Protein AF-I6LFV8-F1 (afdb_monomer)

Nearest PDB structures (foldseek):
  6kks-assembly1_A  TM=9.637E-01  e=2.928E-11  Arabidopsis thaliana
  1h89-assembly1_C  TM=9.643E-01  e=1.371E-08  Mus musculus
  1h8a-assembly1_C  TM=9.428E-01  e=2.145E-08  Avian myeloblastosis virus
  1h88-assembly1_C  TM=9.549E-01  e=2.536E-08  Mus musculus
  3osg-assembly2_D  TM=8.974E-01  e=4.151E-07  Trichomonas vaginalis

Radius of gyration: 26.89 Å; Cα contacts (8 Å, |Δi|>4): 107; chains: 1; bounding box: 64×68×60 Å

Foldseek 3Di:
DLDQDPDDDDPVNLVLLVVQCVVPNLPDLQCSCVVSVHSHGSVVSVVCQVQPPPPFADDDDDDPVSLVLLQVVCLVPNLPLQVSVVVVGNDHSVRSVVCLVPPVCVVQVVVQAHSNNRHHPPDDPPPPPPDDDDPDDDDDDDDDDDDPPDPPDPDDDDDDDDDDDDDDDDDDDDDDPDDDDDDDDD

Sequence (186 aa):
VHTNNKGAWTKEEDERLIAHIEAHGEGSWRSLPKAAGLLRCGKSCRLRWINYLRPDLKRGSFAEEEDDLIIKLHSLLGNKWSLIAGRLPGRTDNEIKNYWNTHMKRKLLSRGLDPQSHRPLGQPCKTTLSSPHVLEHEIQAFQSPRTAEVADFFQYDRPESSAIERADSDAEERPDLNLDLCIWHM

Structure (mmCIF, N/CA/C/O backbone):
data_AF-I6LFV8-F1
#
_entry.id   AF-I6LFV8-F1
#
loop_
_atom_site.group_PDB
_atom_site.id
_atom_site.type_symbol
_atom_site.label_atom_id
_atom_site.label_alt_id
_atom_site.label_comp_id
_atom_site.label_asym_id
_atom_site.label_entity_id
_atom_site.label_seq_id
_atom_site.pdbx_PDB_ins_code
_atom_site.Cartn_x
_atom_site.Cartn_y
_atom_site.Cartn_z
_atom_site.occupancy
_atom_site.B_iso_or_equiv
_atom_site.auth_seq_id
_atom_site.auth_comp_id
_atom_site.auth_asym_id
_atom_site.auth_atom_id
_atom_site.pdbx_PDB_model_num
ATOM 1 N N . VAL A 1 1 ? 31.866 -5.406 -9.905 1.00 39.28 1 VAL A N 1
ATOM 2 C CA . VAL A 1 1 ? 31.046 -5.446 -8.670 1.00 39.28 1 VAL A CA 1
ATOM 3 C C . VAL A 1 1 ? 29.726 -4.752 -8.970 1.00 39.28 1 VAL A C 1
ATOM 5 O O . VAL A 1 1 ? 29.736 -3.553 -9.191 1.00 39.28 1 VAL A O 1
ATOM 8 N N . HIS A 1 2 ? 28.614 -5.483 -9.096 1.00 53.25 2 HIS A N 1
ATOM 9 C CA . HIS A 1 2 ? 27.304 -4.863 -9.339 1.00 53.25 2 HIS A CA 1
ATOM 10 C C . HIS A 1 2 ? 26.712 -4.448 -7.989 1.00 53.25 2 HIS A C 1
ATOM 12 O O . HIS A 1 2 ? 26.114 -5.262 -7.287 1.00 53.25 2 HIS A O 1
ATOM 18 N N . THR A 1 3 ? 26.947 -3.205 -7.579 1.00 57.09 3 THR A N 1
ATOM 19 C CA . THR A 1 3 ? 26.392 -2.659 -6.339 1.00 57.09 3 THR A CA 1
ATOM 20 C C . THR A 1 3 ? 24.901 -2.403 -6.532 1.00 57.09 3 THR A C 1
ATOM 22 O O . THR A 1 3 ? 24.501 -1.539 -7.303 1.00 57.09 3 THR A O 1
ATOM 25 N N . ASN A 1 4 ? 24.069 -3.189 -5.857 1.00 68.31 4 ASN A N 1
ATOM 26 C CA . ASN A 1 4 ? 22.622 -3.008 -5.827 1.00 68.31 4 ASN A CA 1
ATOM 27 C C . ASN A 1 4 ? 22.275 -1.635 -5.214 1.00 68.31 4 ASN A C 1
ATOM 29 O O . ASN A 1 4 ? 22.640 -1.373 -4.063 1.00 68.31 4 ASN A O 1
ATOM 33 N N . ASN A 1 5 ? 21.579 -0.775 -5.960 1.00 74.75 5 ASN A N 1
ATOM 34 C CA . ASN A 1 5 ? 21.230 0.573 -5.517 1.00 74.75 5 ASN A CA 1
ATOM 35 C C . ASN A 1 5 ? 20.263 0.513 -4.324 1.00 74.75 5 ASN A C 1
ATOM 37 O O . ASN A 1 5 ? 19.184 -0.085 -4.399 1.00 74.75 5 ASN A O 1
ATOM 41 N N . LYS A 1 6 ? 20.634 1.168 -3.217 1.00 77.69 6 LYS A N 1
ATOM 42 C CA . LYS A 1 6 ? 19.820 1.272 -1.988 1.00 77.69 6 LYS A CA 1
ATOM 43 C C . LYS A 1 6 ? 19.086 2.615 -1.844 1.00 77.69 6 LYS A C 1
ATOM 45 O O . LYS A 1 6 ? 18.342 2.785 -0.886 1.00 77.69 6 LYS A O 1
ATOM 50 N N . GLY A 1 7 ? 19.292 3.552 -2.772 1.00 87.00 7 GLY A N 1
ATOM 51 C CA . GLY A 1 7 ? 18.688 4.890 -2.740 1.00 87.00 7 GLY A CA 1
ATOM 52 C C . GLY A 1 7 ? 17.204 4.916 -3.121 1.00 87.00 7 GLY A C 1
ATOM 53 O O . GLY A 1 7 ? 16.619 3.882 -3.457 1.00 87.00 7 GLY A O 1
ATOM 54 N N . ALA A 1 8 ? 16.601 6.107 -3.100 1.00 91.94 8 ALA A N 1
ATOM 55 C CA . ALA A 1 8 ? 15.240 6.332 -3.590 1.00 91.94 8 ALA A CA 1
ATOM 56 C C . ALA A 1 8 ? 15.086 5.864 -5.048 1.00 91.94 8 ALA A C 1
ATOM 58 O O . ALA A 1 8 ? 16.058 5.862 -5.801 1.00 91.94 8 ALA A O 1
ATOM 59 N N . TRP A 1 9 ? 13.887 5.417 -5.421 1.00 95.44 9 TRP A N 1
ATOM 60 C CA . TRP A 1 9 ? 13.571 5.051 -6.804 1.00 95.44 9 TRP A CA 1
ATOM 61 C C . TRP A 1 9 ? 13.475 6.308 -7.663 1.00 95.44 9 TRP A C 1
ATOM 63 O O . TRP A 1 9 ? 12.775 7.249 -7.280 1.00 95.44 9 TRP A O 1
ATOM 73 N N . THR A 1 10 ? 14.173 6.326 -8.798 1.00 95.88 10 THR A N 1
ATOM 74 C CA . THR A 1 10 ? 14.034 7.411 -9.778 1.00 95.88 10 THR A CA 1
ATOM 75 C C . THR A 1 10 ? 12.881 7.135 -10.738 1.00 95.88 10 THR A C 1
ATOM 77 O O . THR A 1 10 ? 12.424 5.998 -10.878 1.00 95.88 10 THR A O 1
ATOM 80 N N . LYS A 1 11 ? 12.417 8.179 -11.433 1.00 96.38 11 LYS A N 1
ATOM 81 C CA . LYS A 1 11 ? 11.342 8.051 -12.424 1.00 96.38 11 LYS A CA 1
ATOM 82 C C . LYS A 1 11 ? 11.742 7.107 -13.561 1.00 96.38 11 LYS A C 1
ATOM 84 O O . LYS A 1 11 ? 10.941 6.286 -13.985 1.00 96.38 11 LYS A O 1
ATOM 89 N N . GLU A 1 12 ? 12.995 7.170 -13.999 1.00 96.50 12 GLU A N 1
ATOM 90 C CA . GLU A 1 12 ? 13.535 6.322 -15.064 1.00 96.50 12 GLU A CA 1
ATOM 91 C C . GLU A 1 12 ? 13.612 4.852 -14.631 1.00 96.50 12 GLU A C 1
ATOM 93 O O . GLU A 1 12 ? 13.441 3.951 -15.452 1.00 96.50 12 GLU A O 1
ATOM 98 N N . GLU A 1 13 ? 13.893 4.587 -13.350 1.00 96.75 13 GLU A N 1
ATOM 99 C CA . GLU A 1 13 ? 13.834 3.230 -12.800 1.00 96.75 13 GLU A CA 1
ATOM 100 C C . GLU A 1 13 ? 12.388 2.716 -12.744 1.00 96.75 13 GLU A C 1
ATOM 102 O O . GLU A 1 13 ? 12.134 1.567 -13.112 1.00 96.75 13 GLU A O 1
ATOM 107 N N . ASP A 1 14 ? 11.443 3.560 -12.318 1.00 97.69 14 ASP A N 1
ATOM 108 C CA . ASP A 1 14 ? 10.019 3.216 -12.279 1.00 97.69 14 ASP A CA 1
ATOM 109 C C . ASP A 1 14 ? 9.473 2.927 -13.687 1.00 97.69 14 ASP A C 1
ATOM 111 O O . ASP A 1 14 ? 8.813 1.909 -13.887 1.00 97.69 14 ASP A O 1
ATOM 115 N N . GLU A 1 15 ? 9.796 3.761 -14.679 1.00 97.81 15 GLU A N 1
ATOM 116 C CA . GLU A 1 15 ? 9.391 3.582 -16.082 1.00 97.81 15 GLU A CA 1
ATOM 117 C C . GLU A 1 15 ? 9.903 2.254 -16.655 1.00 97.81 15 GLU A C 1
ATOM 119 O O . GLU A 1 15 ? 9.142 1.517 -17.282 1.00 97.81 15 GLU A O 1
ATOM 124 N N . ARG A 1 16 ? 11.164 1.887 -16.386 1.00 97.25 16 ARG A N 1
ATOM 125 C CA . ARG A 1 16 ? 11.711 0.580 -16.799 1.00 97.25 16 ARG A CA 1
ATOM 126 C C . ARG A 1 16 ? 10.996 -0.585 -16.127 1.00 97.25 16 ARG A C 1
ATOM 128 O O . ARG A 1 16 ? 10.753 -1.605 -16.772 1.00 97.25 16 ARG A O 1
ATOM 135 N N . LEU A 1 17 ? 10.681 -0.454 -14.838 1.00 97.56 17 LEU A N 1
ATOM 136 C CA . LEU A 1 17 ? 9.960 -1.482 -14.092 1.00 97.56 17 LEU A CA 1
ATOM 137 C C . LEU A 1 17 ? 8.544 -1.676 -14.651 1.00 97.56 17 LEU A C 1
ATOM 139 O O . LEU A 1 17 ? 8.145 -2.815 -14.887 1.00 97.56 17 LEU A O 1
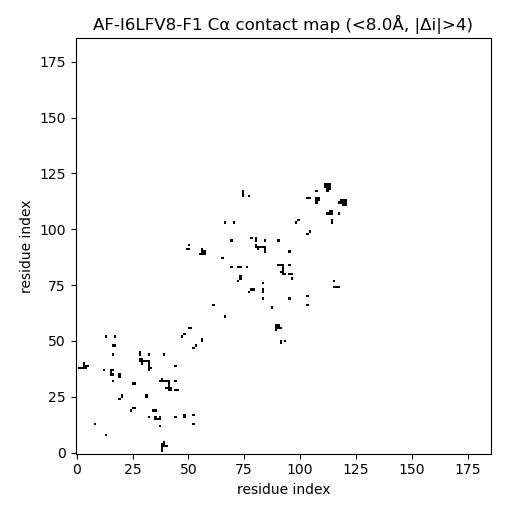ATOM 143 N N . ILE A 1 18 ? 7.824 -0.579 -14.900 1.00 97.50 18 ILE A N 1
ATOM 144 C CA . ILE A 1 18 ? 6.480 -0.587 -15.493 1.00 97.50 18 ILE A CA 1
ATOM 145 C C . ILE A 1 18 ? 6.523 -1.221 -16.882 1.00 97.50 18 ILE A C 1
ATOM 147 O O . ILE A 1 18 ? 5.853 -2.226 -17.100 1.00 97.50 18 ILE A O 1
ATOM 151 N N . ALA A 1 19 ? 7.366 -0.711 -17.783 1.00 97.25 19 ALA A N 1
ATOM 152 C CA . ALA A 1 19 ? 7.446 -1.192 -19.161 1.00 97.25 19 ALA A CA 1
ATOM 153 C C . ALA A 1 19 ? 7.775 -2.691 -19.236 1.00 97.25 19 ALA A C 1
ATOM 155 O O . ALA A 1 19 ? 7.207 -3.426 -20.043 1.00 97.25 19 ALA A O 1
ATOM 156 N N . HIS A 1 20 ? 8.672 -3.173 -18.369 1.00 97.25 20 HIS A N 1
ATOM 157 C CA . HIS A 1 20 ? 8.991 -4.595 -18.314 1.00 97.25 20 HIS A CA 1
ATOM 158 C C . HIS A 1 20 ? 7.783 -5.442 -17.890 1.00 97.25 20 HIS A C 1
ATOM 160 O O . HIS A 1 20 ? 7.524 -6.470 -18.517 1.00 97.25 20 HIS A O 1
ATOM 166 N N . ILE A 1 21 ? 7.054 -5.017 -16.851 1.00 97.00 21 ILE A N 1
ATOM 167 C CA . ILE A 1 21 ? 5.893 -5.745 -16.321 1.00 97.00 21 ILE A CA 1
ATOM 168 C C . ILE A 1 21 ? 4.705 -5.685 -17.285 1.00 97.00 21 ILE A C 1
ATOM 170 O O . ILE A 1 21 ? 4.007 -6.681 -17.438 1.00 97.00 21 ILE A O 1
ATOM 174 N N . GLU A 1 22 ? 4.483 -4.570 -17.975 1.00 96.31 22 GLU A N 1
ATOM 175 C CA . GLU A 1 22 ? 3.437 -4.470 -19.000 1.00 96.31 22 GLU A CA 1
ATOM 176 C C . GLU A 1 22 ? 3.701 -5.416 -20.177 1.00 96.31 22 GLU A C 1
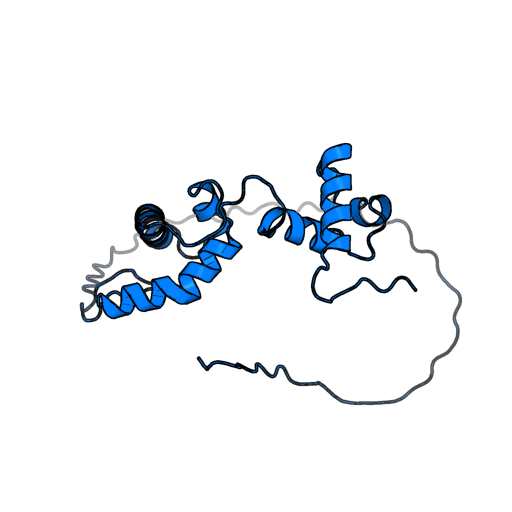ATOM 178 O O . GLU A 1 22 ? 2.774 -6.046 -20.683 1.00 96.31 22 GLU A O 1
ATOM 183 N N . ALA A 1 23 ? 4.966 -5.569 -20.581 1.00 96.38 23 ALA A N 1
ATOM 184 C CA . ALA A 1 23 ? 5.340 -6.435 -21.696 1.00 96.38 23 ALA A CA 1
ATOM 185 C C . ALA A 1 23 ? 5.391 -7.934 -21.337 1.00 96.38 23 ALA A C 1
ATOM 187 O O . ALA A 1 23 ? 5.096 -8.770 -22.190 1.00 96.38 23 ALA A O 1
ATOM 188 N N . HIS A 1 24 ? 5.774 -8.295 -20.105 1.00 95.00 24 HIS A N 1
ATOM 189 C CA . HIS A 1 24 ? 6.069 -9.692 -19.728 1.00 95.00 24 HIS A CA 1
ATOM 190 C C . HIS A 1 24 ? 5.234 -10.224 -18.550 1.00 95.00 24 HIS A C 1
ATOM 192 O O . HIS A 1 24 ? 5.343 -11.401 -18.197 1.00 95.00 24 HIS A O 1
ATOM 198 N N . GLY A 1 25 ? 4.417 -9.380 -17.919 1.00 94.06 25 GLY A N 1
ATOM 199 C CA . GLY A 1 25 ? 3.803 -9.649 -16.620 1.00 94.06 25 GLY A CA 1
ATOM 200 C C . GLY A 1 25 ? 4.797 -9.545 -15.455 1.00 94.06 25 GLY A C 1
ATOM 201 O O . GLY A 1 25 ? 5.982 -9.263 -15.627 1.00 94.06 25 GLY A O 1
ATOM 202 N N . GLU A 1 26 ? 4.322 -9.789 -14.230 1.00 92.06 26 GLU A N 1
ATOM 203 C CA . GLU A 1 26 ? 5.165 -9.709 -13.020 1.00 92.06 26 GLU A CA 1
ATOM 204 C C . GLU A 1 26 ? 6.267 -10.783 -12.986 1.00 92.06 26 GLU A C 1
ATOM 206 O O . GLU A 1 26 ? 7.357 -10.554 -12.456 1.00 92.06 26 GLU A O 1
ATOM 211 N N . GLY A 1 27 ? 5.990 -11.958 -13.563 1.00 91.12 27 GLY A N 1
ATOM 212 C CA . GLY A 1 27 ? 6.944 -13.054 -13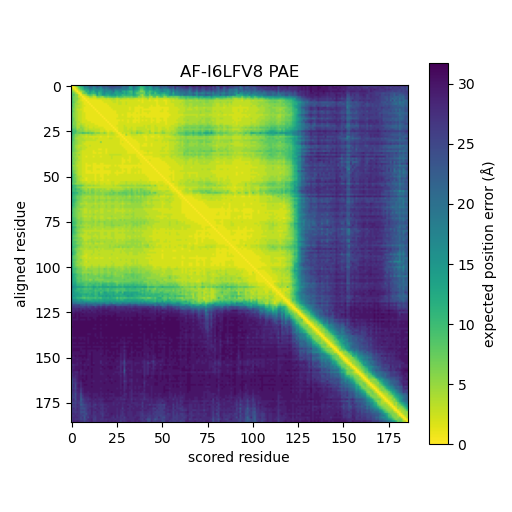.704 1.00 91.12 27 GLY A CA 1
ATOM 213 C C . GLY A 1 27 ? 7.699 -13.401 -12.413 1.00 91.12 27 GLY A C 1
ATOM 214 O O . GLY A 1 27 ? 7.160 -13.408 -11.304 1.00 91.12 27 GLY A O 1
ATOM 215 N N . SER A 1 28 ? 8.986 -13.723 -12.557 1.00 94.44 28 SER A N 1
ATOM 216 C CA . SER A 1 28 ? 9.873 -13.999 -11.426 1.00 94.44 28 SER A CA 1
ATOM 217 C C . SER A 1 28 ? 10.610 -12.739 -10.990 1.00 94.44 28 SER A C 1
ATOM 219 O O . SER A 1 28 ? 11.560 -12.293 -11.637 1.00 94.44 28 SER A O 1
ATOM 221 N N . TRP A 1 29 ? 10.268 -12.236 -9.802 1.00 95.44 29 TRP A N 1
ATOM 222 C CA . TRP A 1 29 ? 10.953 -11.098 -9.185 1.00 95.44 29 TRP A CA 1
ATOM 223 C C . TRP A 1 29 ? 12.466 -11.299 -9.034 1.00 95.44 29 TRP A C 1
ATOM 225 O O . TRP A 1 29 ? 13.196 -10.320 -8.972 1.00 95.44 29 TRP A O 1
ATOM 235 N N . ARG A 1 30 ? 12.975 -12.540 -8.977 1.00 94.06 30 ARG A N 1
ATOM 236 C CA . ARG A 1 30 ? 14.424 -12.798 -8.867 1.00 94.06 30 ARG A CA 1
ATOM 237 C C . ARG A 1 30 ? 15.185 -12.424 -10.140 1.00 94.06 30 ARG A C 1
ATOM 239 O O . ARG A 1 30 ? 16.264 -11.850 -10.038 1.00 94.06 30 ARG A O 1
ATOM 246 N N . SER A 1 31 ? 14.639 -12.747 -11.310 1.00 94.06 31 SER A N 1
ATOM 247 C CA . SER A 1 31 ? 15.274 -12.493 -12.611 1.00 94.06 31 SER A CA 1
ATOM 248 C C . SER A 1 31 ? 14.862 -11.156 -13.225 1.00 94.06 31 SER A C 1
ATOM 250 O O . SER A 1 31 ? 15.612 -10.610 -14.035 1.00 94.06 31 SER A O 1
ATOM 252 N N . LEU A 1 32 ? 13.714 -10.613 -12.808 1.00 95.38 32 LEU A N 1
ATOM 253 C CA . LEU A 1 32 ? 13.140 -9.378 -13.336 1.00 95.38 32 LEU A CA 1
ATOM 254 C C . LEU A 1 32 ? 14.126 -8.198 -13.381 1.00 95.38 32 LEU A C 1
ATOM 256 O O . LEU A 1 32 ? 14.236 -7.592 -14.441 1.00 95.38 32 LEU A O 1
ATOM 260 N N . PRO A 1 33 ? 14.889 -7.856 -12.319 1.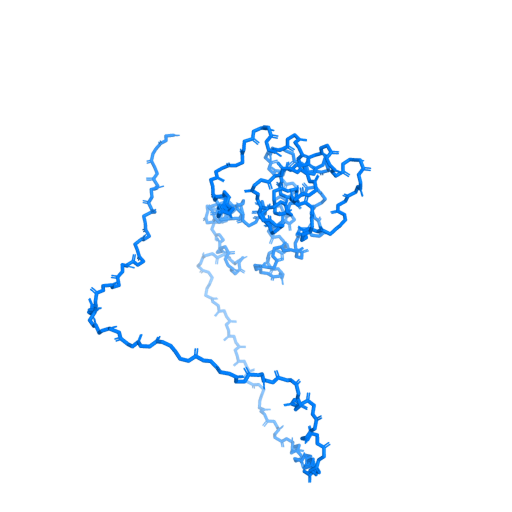00 94.94 33 PRO A N 1
ATOM 261 C CA . PRO A 1 33 ? 15.714 -6.649 -12.352 1.00 94.94 33 PRO A CA 1
ATOM 262 C C . PRO A 1 33 ? 16.780 -6.688 -13.447 1.00 94.94 33 PRO A C 1
ATOM 264 O O . PRO A 1 33 ? 16.981 -5.703 -14.148 1.00 94.94 33 PRO A O 1
ATOM 267 N N . LYS A 1 34 ? 17.417 -7.851 -13.644 1.00 93.81 34 LYS A N 1
ATOM 268 C CA . LYS A 1 34 ? 18.415 -8.038 -14.701 1.00 93.81 34 LYS A CA 1
ATOM 269 C C . LYS A 1 34 ? 17.774 -7.923 -16.086 1.00 93.81 34 LYS A C 1
ATOM 271 O O . LYS A 1 34 ? 18.350 -7.286 -16.959 1.00 93.81 34 LYS A O 1
ATOM 276 N N . ALA A 1 35 ? 16.593 -8.510 -16.271 1.00 92.94 35 ALA A N 1
ATOM 277 C CA . ALA A 1 35 ? 15.867 -8.466 -17.538 1.00 92.94 35 ALA A CA 1
ATOM 278 C C . ALA A 1 35 ? 15.336 -7.058 -17.876 1.00 92.94 35 ALA A C 1
ATOM 280 O O . ALA A 1 35 ? 15.323 -6.674 -19.039 1.00 92.94 35 ALA A O 1
ATOM 281 N N . ALA A 1 36 ? 14.958 -6.272 -16.865 1.00 94.38 36 ALA A N 1
ATOM 282 C CA . ALA A 1 36 ? 14.507 -4.886 -17.007 1.00 94.38 36 ALA A CA 1
ATOM 283 C C . ALA A 1 36 ? 15.660 -3.862 -17.107 1.00 94.38 36 ALA A C 1
ATOM 285 O O . ALA A 1 36 ? 15.412 -2.659 -17.187 1.00 94.38 36 ALA A O 1
ATOM 286 N N . GLY A 1 37 ? 16.925 -4.302 -17.047 1.00 94.38 37 GLY A N 1
ATOM 287 C CA . GLY A 1 37 ? 18.079 -3.396 -17.039 1.00 94.38 37 GLY A CA 1
ATOM 288 C C . GLY A 1 37 ? 18.125 -2.483 -15.805 1.00 94.38 37 GLY A C 1
ATOM 289 O O . GLY A 1 37 ? 18.541 -1.324 -15.896 1.00 94.38 37 GLY A O 1
ATOM 290 N N . LEU A 1 38 ? 17.659 -2.985 -14.658 1.00 94.56 38 LEU A N 1
ATOM 291 C CA . LEU A 1 38 ? 17.625 -2.282 -13.378 1.00 94.56 38 LEU A CA 1
ATOM 292 C C . LEU A 1 38 ? 18.768 -2.735 -12.471 1.00 94.56 38 LEU A C 1
ATOM 294 O O . LEU A 1 38 ? 18.982 -3.926 -12.243 1.00 94.56 38 LEU A O 1
ATOM 298 N N . L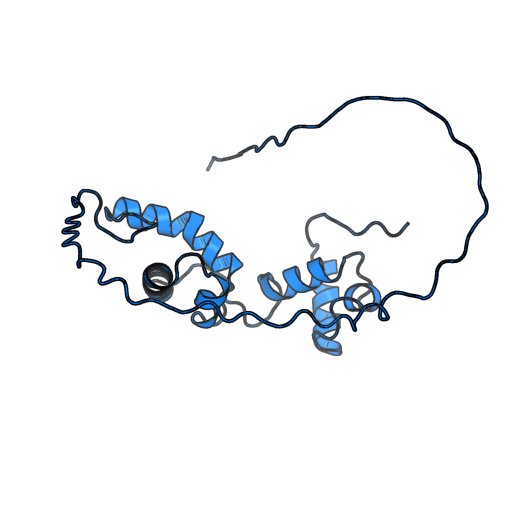EU A 1 39 ? 19.438 -1.769 -11.844 1.00 94.00 39 LEU A N 1
ATOM 299 C CA . LEU A 1 39 ? 20.451 -2.010 -10.811 1.00 94.00 39 LEU A CA 1
ATOM 300 C C . LEU A 1 39 ? 19.807 -2.149 -9.421 1.00 94.00 39 LEU A C 1
ATOM 302 O O . LEU A 1 39 ? 20.238 -1.534 -8.446 1.00 94.00 39 LEU A O 1
ATOM 306 N N . ARG A 1 40 ? 18.743 -2.956 -9.340 1.00 94.38 40 ARG A N 1
ATOM 307 C CA . ARG A 1 40 ? 17.948 -3.214 -8.130 1.00 94.38 40 ARG A CA 1
ATOM 308 C C . ARG A 1 40 ? 17.855 -4.713 -7.853 1.00 94.38 40 ARG A C 1
ATOM 310 O O . ARG A 1 40 ? 18.045 -5.534 -8.744 1.00 94.38 40 ARG A O 1
ATOM 317 N N . CYS A 1 41 ? 17.530 -5.103 -6.621 1.00 93.69 41 CYS A N 1
ATOM 318 C CA . CYS A 1 41 ? 17.192 -6.494 -6.316 1.00 93.69 41 CYS A CA 1
ATOM 319 C C . CYS A 1 41 ? 15.698 -6.763 -6.487 1.00 93.69 41 CYS A C 1
ATOM 321 O O . CYS A 1 41 ? 14.858 -5.880 -6.312 1.00 93.69 41 CYS A O 1
ATOM 323 N N . GLY A 1 42 ? 15.365 -8.033 -6.715 1.00 94.94 42 GLY A N 1
ATOM 324 C CA . GLY A 1 42 ? 13.991 -8.477 -6.926 1.00 94.94 42 GLY A CA 1
ATOM 325 C C . GLY A 1 42 ? 13.017 -8.091 -5.823 1.00 94.94 42 GLY A C 1
ATOM 326 O O . GLY A 1 42 ? 11.894 -7.676 -6.095 1.00 94.94 42 GLY A O 1
ATOM 327 N N . LYS A 1 43 ? 13.467 -8.161 -4.565 1.00 94.25 43 LYS A N 1
ATOM 328 C CA . LYS A 1 43 ? 12.666 -7.732 -3.414 1.00 94.25 43 LYS A CA 1
ATOM 329 C C . LYS A 1 43 ? 12.300 -6.248 -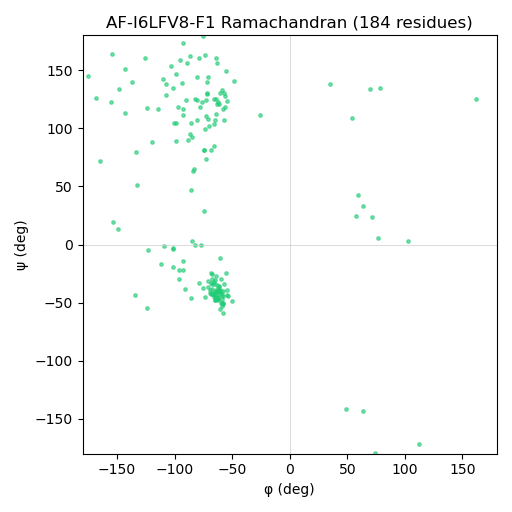3.506 1.00 94.25 43 LYS A C 1
ATOM 331 O O . LYS A 1 43 ? 11.156 -5.905 -3.230 1.00 94.25 43 LYS A O 1
ATOM 336 N N . SER A 1 44 ? 13.252 -5.398 -3.897 1.00 95.12 44 SER A N 1
ATOM 337 C CA . SER A 1 44 ? 13.019 -3.961 -4.069 1.00 95.12 44 SER A CA 1
ATOM 338 C C . SER A 1 44 ? 12.024 -3.707 -5.198 1.00 95.12 44 SER A C 1
ATOM 340 O O . SER A 1 44 ? 11.040 -3.007 -4.980 1.00 95.12 44 SER A O 1
ATOM 342 N N . CYS A 1 45 ? 12.211 -4.349 -6.358 1.00 96.75 45 CYS A N 1
ATOM 343 C CA . CYS A 1 45 ? 11.294 -4.214 -7.494 1.00 96.75 45 CYS A CA 1
ATOM 344 C C . CYS A 1 45 ? 9.869 -4.641 -7.129 1.00 96.75 45 CYS A C 1
ATOM 346 O O . CYS A 1 45 ? 8.928 -3.889 -7.362 1.00 96.75 45 CYS A O 1
ATOM 348 N N . ARG A 1 46 ? 9.711 -5.801 -6.473 1.00 96.94 46 ARG A N 1
ATOM 349 C CA . ARG A 1 46 ? 8.401 -6.272 -6.005 1.00 96.94 46 ARG A CA 1
ATOM 350 C C . ARG A 1 46 ? 7.753 -5.263 -5.072 1.00 96.94 46 ARG A C 1
ATOM 352 O O . ARG A 1 46 ? 6.593 -4.922 -5.252 1.00 96.94 46 ARG A O 1
ATOM 359 N N . LEU A 1 47 ? 8.494 -4.798 -4.066 1.00 95.50 47 LEU A N 1
ATOM 360 C CA . LEU A 1 47 ? 7.971 -3.859 -3.079 1.00 95.50 47 LEU A CA 1
ATOM 361 C C . LEU A 1 47 ? 7.570 -2.531 -3.730 1.00 95.50 47 LEU A C 1
ATOM 363 O O . LEU A 1 47 ? 6.534 -1.976 -3.370 1.00 95.50 47 LEU A O 1
ATOM 367 N N . ARG A 1 48 ? 8.364 -2.042 -4.688 1.00 97.06 48 ARG A N 1
ATOM 368 C CA . ARG A 1 48 ? 8.070 -0.818 -5.434 1.00 97.06 48 ARG A CA 1
ATOM 369 C C . ARG A 1 48 ? 6.804 -0.968 -6.268 1.00 97.06 48 ARG A C 1
ATOM 371 O O . ARG A 1 48 ? 5.925 -0.116 -6.183 1.00 97.06 48 ARG A O 1
ATOM 378 N N . TRP A 1 49 ? 6.691 -2.074 -6.998 1.00 97.12 49 TRP A N 1
ATOM 379 C CA . TRP A 1 49 ? 5.521 -2.375 -7.812 1.00 97.12 49 TRP A CA 1
ATOM 380 C C . TRP A 1 49 ? 4.242 -2.415 -6.973 1.00 97.12 49 TRP A C 1
ATOM 382 O O . TRP A 1 49 ? 3.347 -1.601 -7.184 1.00 97.12 49 TRP A O 1
ATOM 392 N N . ILE A 1 50 ? 4.190 -3.293 -5.965 1.00 95.62 50 ILE A N 1
ATOM 393 C CA . ILE A 1 50 ? 2.956 -3.552 -5.208 1.00 95.62 50 ILE A CA 1
ATOM 394 C C . ILE A 1 50 ? 2.493 -2.371 -4.347 1.00 95.62 50 ILE A C 1
ATOM 396 O O . ILE A 1 50 ? 1.312 -2.312 -4.031 1.00 95.62 50 ILE A O 1
ATOM 400 N N . ASN A 1 51 ? 3.398 -1.471 -3.938 1.00 96.19 51 ASN A N 1
ATOM 401 C CA . ASN A 1 51 ? 3.054 -0.347 -3.056 1.00 96.19 51 ASN A CA 1
ATOM 402 C C . ASN A 1 51 ? 2.893 0.993 -3.773 1.00 96.19 51 ASN A C 1
ATOM 404 O O . ASN A 1 51 ? 2.321 1.903 -3.183 1.00 96.19 51 ASN A O 1
ATOM 408 N N . TYR A 1 52 ? 3.432 1.152 -4.985 1.00 95.12 52 TYR A N 1
ATOM 409 C CA . TYR A 1 52 ? 3.476 2.466 -5.634 1.00 95.12 52 TYR A CA 1
ATOM 410 C C . TYR A 1 52 ? 3.061 2.451 -7.103 1.00 95.12 52 TYR A C 1
ATOM 412 O O . TYR A 1 52 ? 2.337 3.348 -7.528 1.00 95.12 52 TYR A O 1
ATOM 420 N N . LEU A 1 53 ? 3.522 1.473 -7.889 1.00 96.12 53 LEU A N 1
ATOM 421 C CA . LEU A 1 53 ? 3.389 1.537 -9.351 1.00 96.12 53 LEU A CA 1
ATOM 422 C C . LEU A 1 53 ? 2.169 0.793 -9.895 1.00 96.12 53 LEU A C 1
ATOM 424 O O . LEU A 1 53 ? 1.711 1.111 -10.989 1.00 96.12 53 LEU A O 1
ATOM 428 N N . ARG A 1 54 ? 1.623 -0.172 -9.145 1.00 94.81 54 ARG A N 1
ATOM 429 C CA . ARG A 1 54 ? 0.488 -0.978 -9.606 1.00 94.81 54 ARG A CA 1
ATOM 430 C C . ARG A 1 54 ? -0.720 -0.073 -9.939 1.00 94.81 54 ARG A C 1
ATOM 432 O O . ARG A 1 54 ? -1.045 0.834 -9.165 1.00 94.81 54 ARG A O 1
ATOM 439 N N . PRO A 1 55 ? -1.380 -0.257 -11.097 1.00 92.81 55 PRO A N 1
ATOM 440 C CA . PRO A 1 55 ? -2.377 0.697 -11.595 1.00 92.81 55 PRO A CA 1
ATOM 441 C C . PRO A 1 55 ? -3.649 0.774 -10.741 1.00 92.81 55 PRO A C 1
ATOM 443 O O . PRO A 1 55 ? -4.247 1.844 -10.639 1.00 92.81 55 PRO A O 1
ATOM 446 N N . ASP A 1 56 ? -4.020 -0.325 -10.090 1.00 91.69 56 ASP A N 1
ATOM 447 C CA . ASP A 1 56 ? -5.204 -0.488 -9.236 1.00 91.69 56 ASP A CA 1
ATOM 448 C C . ASP A 1 56 ? -5.071 0.147 -7.836 1.00 91.69 56 ASP A C 1
ATOM 450 O O . ASP A 1 56 ? -6.004 0.076 -7.034 1.00 91.69 56 ASP A O 1
ATOM 454 N N . LEU A 1 57 ? -3.930 0.768 -7.522 1.00 93.50 57 LEU A N 1
ATOM 455 C CA . LEU A 1 57 ? -3.728 1.474 -6.261 1.00 93.50 57 LEU A CA 1
ATOM 456 C C . LEU A 1 57 ? -4.526 2.781 -6.230 1.00 93.50 57 LEU A C 1
ATOM 458 O O . LEU A 1 57 ? -4.437 3.618 -7.135 1.00 93.50 57 LEU A O 1
ATOM 462 N N . LYS A 1 58 ? -5.278 2.995 -5.149 1.00 93.25 58 LYS A N 1
ATOM 463 C CA . LYS A 1 58 ? -5.953 4.266 -4.882 1.00 93.25 58 LYS A CA 1
ATOM 464 C C . LYS A 1 58 ? -4.940 5.286 -4.379 1.00 93.25 58 LYS A C 1
ATOM 466 O O . LYS A 1 58 ? -4.301 5.083 -3.352 1.00 93.25 58 LYS A O 1
ATOM 471 N N . ARG A 1 59 ? -4.838 6.421 -5.071 1.00 91.19 59 ARG A N 1
ATOM 472 C CA . ARG A 1 59 ? -4.012 7.555 -4.638 1.00 91.19 59 ARG A CA 1
ATOM 473 C C . ARG A 1 59 ? -4.868 8.535 -3.835 1.00 91.19 59 ARG A C 1
ATOM 475 O O . ARG A 1 59 ? -5.994 8.820 -4.230 1.00 91.19 59 ARG A O 1
ATOM 482 N N . GLY A 1 60 ? -4.322 9.070 -2.744 1.00 89.81 60 GLY A N 1
ATOM 483 C CA . GLY A 1 60 ? -4.969 10.111 -1.935 1.00 89.81 60 GLY A CA 1
ATOM 484 C C . GLY A 1 60 ? -5.392 9.661 -0.535 1.00 89.81 60 GLY A C 1
ATOM 485 O O . GLY A 1 60 ? -5.036 8.571 -0.077 1.00 89.81 60 GLY A O 1
ATOM 486 N N . SER A 1 61 ? -6.128 10.540 0.152 1.00 92.19 61 SER A N 1
ATOM 487 C CA . SER A 1 61 ? -6.585 10.357 1.535 1.00 92.19 61 SER A CA 1
ATOM 488 C C . SER A 1 61 ? -7.536 9.174 1.683 1.00 92.19 61 SER A C 1
ATOM 490 O O . SER A 1 61 ? -8.189 8.771 0.721 1.00 92.19 61 SER A O 1
ATOM 492 N N . PHE A 1 62 ? -7.612 8.623 2.892 1.00 94.62 62 PHE A N 1
ATOM 493 C CA . PHE A 1 62 ? -8.617 7.624 3.245 1.00 94.62 62 PHE A CA 1
ATOM 494 C C . PHE A 1 62 ? -9.995 8.282 3.352 1.00 94.62 62 PHE A C 1
ATOM 496 O O . PHE A 1 62 ? -10.105 9.414 3.829 1.00 94.62 62 PHE A O 1
ATOM 503 N N . ALA A 1 63 ? -11.019 7.594 2.852 1.00 94.81 63 ALA A N 1
ATOM 504 C CA . ALA A 1 63 ? -12.408 8.017 3.001 1.00 94.81 63 ALA A CA 1
ATOM 505 C C . ALA A 1 63 ? -12.944 7.662 4.399 1.00 94.81 63 ALA A C 1
ATOM 507 O O . ALA A 1 63 ? -12.399 6.784 5.069 1.00 94.81 63 ALA A O 1
ATOM 508 N N . GLU A 1 64 ? -14.029 8.302 4.836 1.00 93.56 64 GLU A N 1
ATOM 509 C CA . GLU A 1 64 ? -14.612 8.035 6.159 1.00 93.56 64 GLU A CA 1
ATOM 510 C C . GLU A 1 64 ? -15.122 6.589 6.278 1.00 93.56 64 GLU A C 1
ATOM 512 O O . GLU A 1 64 ? -14.938 5.940 7.306 1.00 93.56 64 GLU A O 1
ATOM 517 N N . GLU A 1 65 ? -15.646 6.024 5.192 1.00 95.44 65 GLU A N 1
ATOM 518 C CA . GLU A 1 65 ? -16.050 4.619 5.148 1.00 95.44 65 GLU A CA 1
ATOM 519 C C . GLU A 1 65 ? -14.840 3.677 5.273 1.00 95.44 65 GLU A C 1
ATOM 521 O O . GLU A 1 65 ? -14.933 2.603 5.874 1.00 95.44 65 GLU A O 1
ATOM 526 N N . GLU A 1 66 ? -13.686 4.076 4.718 1.00 96.50 66 GLU A N 1
ATOM 527 C CA . GLU A 1 66 ? -12.429 3.336 4.867 1.00 96.50 66 GLU A CA 1
ATOM 528 C C . GLU A 1 66 ? -11.929 3.422 6.321 1.00 96.50 66 GLU A C 1
ATOM 530 O O . GLU A 1 66 ? -11.478 2.409 6.858 1.00 96.50 66 GLU A O 1
ATOM 535 N N . ASP A 1 67 ? -12.068 4.575 6.987 1.00 94.75 67 ASP A N 1
ATOM 536 C CA . ASP A 1 67 ? -11.724 4.756 8.405 1.00 94.75 67 ASP A CA 1
ATOM 537 C C . ASP A 1 67 ? -12.505 3.800 9.307 1.00 94.75 67 ASP A C 1
ATOM 539 O O . ASP A 1 67 ? -11.912 3.064 10.102 1.00 94.75 67 ASP A O 1
ATOM 543 N N . ASP A 1 68 ? -13.832 3.794 9.178 1.00 94.75 68 ASP A N 1
ATOM 544 C CA . ASP A 1 68 ? -14.711 2.964 10.000 1.00 94.75 68 ASP A CA 1
ATOM 545 C C . ASP A 1 68 ? -14.415 1.477 9.797 1.00 94.75 68 ASP A C 1
ATOM 547 O O . ASP A 1 68 ? -14.371 0.693 10.756 1.00 94.75 68 ASP A O 1
ATOM 551 N N . LEU A 1 69 ? -14.134 1.082 8.552 1.00 96.75 69 LEU A N 1
ATOM 552 C CA . LEU A 1 69 ? -13.746 -0.282 8.236 1.00 96.75 69 LEU A CA 1
ATOM 553 C C . LEU A 1 69 ? -12.382 -0.645 8.843 1.00 96.75 69 LEU A C 1
ATOM 555 O O . LEU A 1 69 ? -12.246 -1.733 9.407 1.00 96.75 69 LEU A O 1
ATOM 559 N N . ILE A 1 70 ? -11.390 0.249 8.783 1.00 96.75 70 ILE A N 1
ATOM 560 C CA . ILE A 1 70 ? -10.067 0.040 9.391 1.00 96.75 70 ILE A CA 1
ATOM 561 C C . ILE A 1 70 ? -10.188 -0.107 10.909 1.00 96.75 70 ILE A C 1
ATOM 563 O O . ILE A 1 70 ? -9.629 -1.053 11.466 1.00 96.75 70 ILE A O 1
ATOM 567 N N . ILE A 1 71 ? -10.936 0.776 11.578 1.00 95.06 71 ILE A N 1
ATOM 568 C CA . ILE A 1 71 ? -11.157 0.725 13.031 1.00 95.06 71 ILE A CA 1
ATOM 569 C C . ILE A 1 71 ? -11.815 -0.603 13.410 1.00 95.06 71 ILE A C 1
ATOM 571 O O . ILE A 1 71 ? -11.304 -1.331 14.266 1.00 95.06 71 ILE A O 1
ATOM 575 N N . LYS A 1 72 ? -12.903 -0.969 12.721 1.00 95.25 72 LYS A N 1
ATOM 576 C CA . LYS A 1 72 ? -13.626 -2.220 12.963 1.00 95.25 72 LYS A CA 1
ATOM 577 C C . LYS A 1 72 ? -12.725 -3.436 12.772 1.00 95.25 72 LYS A C 1
ATOM 579 O O . LYS A 1 72 ? -12.657 -4.290 13.653 1.00 95.25 72 LYS A O 1
ATOM 584 N N . LEU A 1 73 ? -12.010 -3.526 11.653 1.00 96.94 73 LEU A N 1
ATOM 585 C CA . LEU A 1 73 ? -11.143 -4.669 11.367 1.00 96.94 73 LEU A CA 1
ATOM 586 C C . LEU A 1 73 ? -9.949 -4.739 12.322 1.00 96.94 73 LEU A C 1
ATOM 588 O O . LEU A 1 73 ? -9.606 -5.833 12.764 1.00 96.94 73 LEU A O 1
ATOM 592 N N . HIS A 1 74 ? -9.353 -3.606 12.696 1.00 96.69 74 HIS A N 1
ATOM 593 C CA . HIS A 1 74 ? -8.278 -3.577 13.684 1.00 96.69 74 HIS A CA 1
ATOM 594 C C . HIS A 1 74 ? -8.767 -4.025 15.066 1.00 96.69 74 HIS A C 1
ATOM 596 O O . HIS A 1 74 ? -8.062 -4.773 15.737 1.00 96.69 74 HIS A O 1
ATOM 602 N N . SER A 1 75 ? -9.973 -3.636 15.491 1.00 94.19 75 SER A N 1
ATOM 603 C CA . SER A 1 75 ? -10.537 -4.099 16.770 1.00 94.19 75 SER A CA 1
ATOM 604 C C . SER A 1 75 ? -10.692 -5.629 16.836 1.00 94.19 75 SER A C 1
ATOM 606 O O . SER A 1 75 ? -10.567 -6.222 17.904 1.00 94.19 75 SER A O 1
ATOM 608 N N . LEU A 1 76 ? -10.907 -6.278 15.683 1.00 94.50 76 LEU A N 1
ATOM 609 C CA . LEU A 1 76 ? -11.096 -7.727 15.566 1.00 94.50 76 LEU A CA 1
ATOM 610 C C . LEU A 1 76 ? -9.785 -8.492 15.328 1.00 94.50 76 LEU A C 1
ATOM 612 O O . LEU A 1 76 ? -9.615 -9.607 15.814 1.00 94.50 76 LEU A O 1
ATOM 616 N N . LEU A 1 77 ? -8.877 -7.930 14.529 1.00 95.50 77 LEU A N 1
ATOM 617 C CA . LEU A 1 77 ? -7.704 -8.632 13.995 1.00 95.50 77 LEU A CA 1
ATOM 618 C C . LEU A 1 77 ? -6.375 -8.122 14.568 1.00 95.50 77 LEU A C 1
ATOM 620 O O . LEU A 1 77 ? -5.356 -8.803 14.425 1.00 95.50 77 LEU A O 1
ATOM 624 N N . GLY A 1 78 ? -6.366 -6.941 15.187 1.00 94.88 78 GLY A N 1
ATOM 625 C CA . GLY A 1 78 ? -5.163 -6.221 15.596 1.00 94.88 78 GLY A CA 1
ATOM 626 C C . GLY A 1 78 ? -4.296 -5.806 14.403 1.00 94.88 78 GLY A C 1
ATOM 627 O O . GLY A 1 78 ? -4.791 -5.502 13.320 1.00 94.88 78 GLY A O 1
ATOM 628 N N . ASN A 1 79 ? -2.973 -5.865 14.577 1.00 96.50 79 ASN A N 1
ATOM 629 C CA . ASN A 1 79 ? -1.967 -5.416 13.601 1.00 96.50 79 ASN A CA 1
ATOM 630 C C . ASN A 1 79 ? -1.780 -6.357 12.385 1.00 96.50 79 ASN A C 1
ATOM 632 O O . ASN A 1 79 ? -0.692 -6.438 11.811 1.00 96.50 79 ASN A O 1
ATOM 636 N N . LYS A 1 80 ? -2.813 -7.102 11.978 1.00 97.25 80 LYS A N 1
ATOM 637 C CA . LYS A 1 80 ? -2.771 -8.024 10.828 1.00 97.25 80 LYS A CA 1
ATOM 638 C C . LYS A 1 80 ? -3.030 -7.277 9.514 1.00 97.25 80 LYS A C 1
ATOM 640 O O . LYS A 1 80 ? -4.007 -7.543 8.819 1.00 97.25 80 LYS A O 1
ATOM 645 N N . TRP A 1 81 ? -2.147 -6.342 9.168 1.00 97.69 81 TRP A N 1
ATOM 646 C CA . TRP A 1 81 ? -2.345 -5.381 8.072 1.00 97.69 81 TRP A CA 1
ATOM 647 C C . TRP A 1 81 ? -2.657 -6.017 6.721 1.00 97.69 81 TRP A C 1
ATOM 649 O O . TRP A 1 81 ? -3.581 -5.575 6.050 1.00 97.69 81 TRP A O 1
ATOM 659 N N . SER A 1 82 ? -1.952 -7.085 6.342 1.00 96.88 82 SER A N 1
ATOM 660 C CA . SER A 1 82 ? -2.194 -7.771 5.067 1.00 96.88 82 SER A CA 1
ATOM 661 C C . SER A 1 82 ? -3.583 -8.420 5.003 1.00 96.88 82 SER A C 1
ATOM 663 O O . SER A 1 82 ? -4.188 -8.463 3.936 1.00 96.88 82 SER A O 1
ATOM 665 N N . LEU A 1 83 ? -4.137 -8.859 6.142 1.00 97.12 83 LEU A N 1
ATOM 666 C CA . LEU A 1 83 ? -5.503 -9.388 6.214 1.00 97.12 83 LEU A CA 1
ATOM 667 C C . LEU A 1 83 ? -6.550 -8.267 6.140 1.00 97.12 83 LEU A C 1
ATOM 669 O O . LEU A 1 83 ? -7.584 -8.433 5.496 1.00 97.12 83 LEU A O 1
ATOM 673 N N . ILE A 1 84 ? -6.264 -7.122 6.765 1.00 97.81 84 ILE A N 1
ATOM 674 C CA . ILE A 1 84 ? -7.111 -5.922 6.700 1.00 97.81 84 ILE A CA 1
ATOM 675 C C . ILE A 1 84 ? -7.141 -5.369 5.266 1.00 97.81 84 ILE A C 1
ATOM 677 O O . ILE A 1 84 ? -8.218 -5.101 4.739 1.00 97.81 84 ILE A O 1
ATOM 681 N N . ALA A 1 85 ? -5.984 -5.279 4.602 1.00 96.94 85 ALA A N 1
ATOM 682 C CA . ALA A 1 85 ? -5.856 -4.828 3.214 1.00 96.94 85 ALA A CA 1
ATOM 683 C C . ALA A 1 85 ? -6.688 -5.672 2.239 1.00 96.94 85 ALA A C 1
ATOM 685 O O . ALA A 1 85 ? -7.281 -5.137 1.309 1.00 96.94 85 ALA A O 1
ATOM 686 N N . GLY A 1 86 ? -6.836 -6.975 2.502 1.00 96.25 86 GLY A N 1
ATOM 687 C CA . GLY A 1 86 ? -7.705 -7.853 1.714 1.00 96.25 86 GLY A CA 1
ATOM 688 C C . GLY A 1 86 ? -9.189 -7.457 1.707 1.00 96.25 86 GLY A C 1
ATOM 689 O O . GLY A 1 86 ? -9.954 -7.997 0.913 1.00 96.25 86 GLY A O 1
ATOM 690 N N . ARG A 1 87 ? -9.619 -6.533 2.579 1.00 96.44 87 ARG A N 1
ATOM 691 C CA . ARG A 1 87 ? -10.988 -5.991 2.633 1.00 96.44 87 ARG A CA 1
ATOM 692 C C . ARG A 1 87 ? -11.091 -4.535 2.166 1.00 96.44 87 ARG A C 1
ATOM 694 O O . ARG A 1 87 ? -12.194 -4.002 2.148 1.00 96.44 87 ARG A O 1
ATOM 701 N N . LEU A 1 88 ? -9.978 -3.904 1.793 1.00 96.00 88 LEU A N 1
ATOM 702 C CA . LEU A 1 88 ? -9.907 -2.509 1.355 1.00 96.00 88 LEU A CA 1
ATOM 703 C C . LEU A 1 88 ? -9.367 -2.461 -0.081 1.00 96.00 88 LEU A C 1
ATOM 705 O O . LEU A 1 88 ? -8.153 -2.386 -0.284 1.00 96.00 88 LEU A O 1
ATOM 709 N N . PRO A 1 89 ? -10.245 -2.545 -1.098 1.00 94.06 89 PRO A N 1
ATOM 710 C CA . PRO A 1 89 ? -9.811 -2.615 -2.487 1.00 94.06 89 PRO A CA 1
ATOM 711 C C . PRO A 1 89 ? -9.012 -1.368 -2.879 1.00 94.06 89 PRO A C 1
ATOM 713 O O . PRO A 1 89 ? -9.431 -0.233 -2.642 1.00 94.06 89 PRO A O 1
ATOM 716 N N . GLY A 1 90 ? -7.850 -1.599 -3.490 1.00 94.12 90 GLY A N 1
ATOM 717 C CA . GLY A 1 90 ? -6.929 -0.548 -3.917 1.00 94.12 90 GLY A CA 1
ATOM 718 C C . GLY A 1 90 ? -6.094 0.080 -2.796 1.00 94.12 90 GLY A C 1
ATOM 719 O O . GLY A 1 90 ? -5.365 1.026 -3.079 1.00 94.12 90 GLY A O 1
ATOM 720 N N . ARG A 1 91 ? -6.161 -0.423 -1.553 1.00 96.44 91 ARG A N 1
ATOM 721 C CA . ARG A 1 91 ? -5.266 -0.026 -0.452 1.00 96.44 91 ARG A CA 1
ATOM 722 C C . ARG A 1 91 ? -4.307 -1.150 -0.091 1.00 96.44 91 ARG A C 1
ATOM 724 O O . ARG A 1 91 ? -4.675 -2.323 -0.058 1.00 96.44 91 ARG A O 1
ATOM 731 N N . THR A 1 92 ? -3.077 -0.781 0.231 1.00 97.25 92 THR A N 1
ATOM 732 C CA . THR A 1 92 ? -2.034 -1.716 0.658 1.00 97.25 92 THR A CA 1
ATOM 733 C C . THR A 1 92 ? -1.944 -1.818 2.173 1.00 97.25 92 THR A C 1
ATOM 735 O O . THR A 1 92 ? -2.336 -0.926 2.927 1.00 97.25 92 THR A O 1
ATOM 738 N N . ASP A 1 93 ? -1.369 -2.920 2.640 1.00 97.00 93 ASP A N 1
ATOM 739 C CA . ASP A 1 93 ? -1.088 -3.135 4.055 1.00 97.00 93 ASP A CA 1
ATOM 740 C C . ASP A 1 93 ? -0.124 -2.088 4.624 1.00 97.00 93 ASP A C 1
ATOM 742 O O . ASP A 1 93 ? -0.286 -1.640 5.762 1.00 97.00 93 ASP A O 1
ATOM 746 N N . ASN A 1 94 ? 0.845 -1.644 3.820 1.00 96.75 94 ASN A N 1
ATOM 747 C CA . ASN A 1 94 ? 1.757 -0.577 4.196 1.00 96.75 94 ASN A CA 1
ATOM 748 C C . ASN A 1 94 ? 1.040 0.768 4.378 1.00 96.75 94 ASN A C 1
ATOM 750 O O . ASN A 1 94 ? 1.301 1.448 5.373 1.00 96.75 94 ASN A O 1
ATOM 754 N N . GLU A 1 95 ? 0.132 1.134 3.469 1.00 96.19 95 GLU A N 1
ATOM 755 C CA . GLU A 1 95 ? -0.672 2.356 3.594 1.00 96.19 95 GLU A CA 1
ATOM 756 C C . GLU A 1 95 ? -1.560 2.322 4.834 1.00 96.19 95 GLU A C 1
ATOM 758 O O . GLU A 1 95 ? -1.548 3.273 5.609 1.00 96.19 95 GLU A O 1
ATOM 763 N N . ILE A 1 96 ? -2.273 1.218 5.069 1.00 97.50 96 ILE A N 1
ATOM 764 C CA . ILE A 1 96 ? -3.173 1.079 6.223 1.00 97.50 96 ILE A CA 1
ATOM 765 C C . ILE A 1 96 ? -2.386 1.177 7.532 1.00 97.50 96 ILE A C 1
ATOM 767 O O . ILE A 1 96 ? -2.761 1.931 8.427 1.00 97.50 96 ILE A O 1
ATOM 771 N N . LYS A 1 97 ? -1.254 0.472 7.636 1.00 96.75 97 LYS A N 1
ATOM 772 C CA . LYS A 1 97 ? -0.346 0.572 8.788 1.00 96.75 97 LYS A CA 1
ATOM 773 C C . LYS A 1 97 ? 0.140 2.009 8.995 1.00 96.75 97 LYS A C 1
ATOM 775 O O . LYS A 1 97 ? 0.206 2.479 10.132 1.00 96.75 97 LYS A O 1
ATOM 780 N N . ASN A 1 98 ? 0.522 2.703 7.922 1.00 96.56 98 ASN A N 1
ATOM 781 C CA . ASN A 1 98 ? 0.990 4.084 8.013 1.00 96.56 98 ASN A CA 1
ATOM 782 C C . AS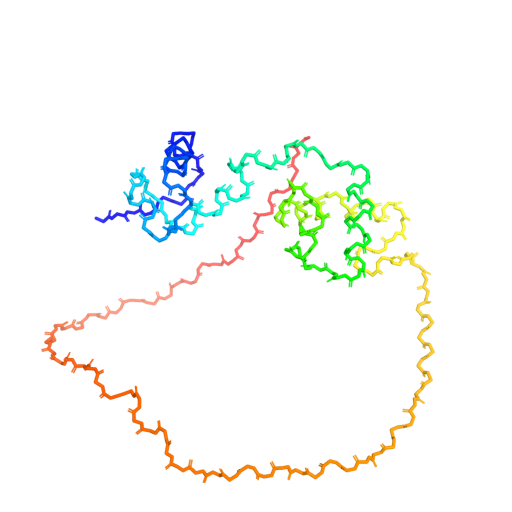N A 1 98 ? -0.132 5.013 8.489 1.00 96.56 98 ASN A C 1
ATOM 784 O O . ASN A 1 98 ? 0.044 5.781 9.433 1.00 96.56 98 ASN A O 1
ATOM 788 N N . TYR A 1 99 ? -1.308 4.887 7.885 1.00 96.31 99 TYR A N 1
ATOM 789 C CA . TYR A 1 99 ? -2.486 5.670 8.222 1.00 96.31 99 TYR A CA 1
ATOM 790 C C . TYR A 1 99 ? -2.933 5.448 9.668 1.00 96.31 99 TYR A C 1
ATOM 792 O O . TYR A 1 99 ? -3.226 6.395 10.402 1.00 96.31 99 TYR A O 1
ATOM 800 N N . TRP A 1 100 ? -2.874 4.199 10.127 1.00 96.25 100 TRP A N 1
ATOM 801 C CA . TRP A 1 100 ? -3.140 3.851 11.510 1.00 96.25 100 TRP A CA 1
ATOM 802 C C . TRP A 1 100 ? -2.215 4.592 12.485 1.00 96.25 100 TRP A C 1
ATOM 804 O O . TRP A 1 100 ? -2.668 5.244 13.428 1.00 96.25 100 TRP A O 1
ATOM 814 N N . ASN A 1 101 ? -0.905 4.520 12.231 1.00 94.75 101 ASN A N 1
ATOM 815 C CA . ASN A 1 101 ? 0.113 5.098 13.105 1.00 94.75 101 ASN A CA 1
ATOM 816 C C . ASN A 1 101 ? 0.142 6.630 13.083 1.00 94.75 101 ASN A C 1
ATOM 818 O O . ASN A 1 101 ? 0.468 7.239 14.098 1.00 94.75 101 ASN A O 1
ATOM 822 N N . THR A 1 102 ? -0.202 7.245 11.953 1.00 93.06 102 THR A N 1
ATOM 823 C CA . THR A 1 102 ? -0.096 8.699 11.762 1.00 93.06 102 THR A CA 1
ATOM 824 C C . THR A 1 102 ? -1.400 9.447 12.026 1.00 93.06 102 THR A C 1
ATOM 826 O O . THR A 1 102 ? -1.346 10.598 12.467 1.00 93.06 102 THR A O 1
ATOM 829 N N . HIS A 1 103 ? -2.563 8.829 11.799 1.00 92.25 103 HIS A N 1
ATOM 830 C CA . HIS A 1 103 ? -3.865 9.499 11.862 1.00 92.25 103 HIS A CA 1
ATOM 831 C C . HIS A 1 103 ? -4.836 8.834 12.851 1.00 92.25 103 HIS A C 1
ATOM 833 O O . HIS A 1 103 ? -5.306 9.495 13.781 1.00 92.25 103 HIS A O 1
ATOM 839 N N . MET A 1 104 ? -5.091 7.527 12.722 1.00 92.75 104 MET A N 1
ATOM 840 C CA . MET A 1 104 ? -6.141 6.851 13.505 1.00 92.75 104 MET A CA 1
ATOM 841 C C . MET A 1 104 ? -5.872 6.841 15.007 1.00 92.75 104 MET A C 1
ATOM 843 O O . MET A 1 104 ? -6.779 7.135 15.781 1.00 92.75 104 MET A O 1
ATOM 847 N N . LYS A 1 105 ? -4.631 6.574 15.437 1.00 90.31 105 LYS A N 1
ATOM 848 C CA . LYS A 1 105 ? -4.280 6.603 16.868 1.00 90.31 105 LYS A CA 1
ATOM 849 C C . LYS A 1 105 ? -4.662 7.933 17.522 1.00 90.31 105 LYS A C 1
ATOM 851 O O . LYS A 1 105 ? -5.275 7.941 18.583 1.00 90.31 105 LYS A O 1
ATOM 856 N N . ARG A 1 106 ? -4.367 9.057 16.860 1.00 91.00 106 ARG A N 1
ATOM 857 C CA . ARG A 1 106 ? -4.718 10.398 17.351 1.00 91.00 106 ARG A CA 1
ATOM 858 C C . ARG A 1 106 ? -6.231 10.626 17.347 1.00 91.00 106 ARG A C 1
ATOM 860 O O . ARG A 1 106 ? -6.753 11.162 18.317 1.00 91.00 106 ARG A O 1
ATOM 867 N N . LYS A 1 107 ? -6.921 10.193 16.285 1.00 89.06 107 LYS A N 1
ATOM 868 C CA . LYS A 1 107 ? -8.385 10.295 16.144 1.00 89.06 107 LYS A CA 1
ATOM 869 C C . LYS A 1 107 ? -9.129 9.511 17.233 1.00 89.06 107 LYS A C 1
ATOM 871 O O . LYS A 1 107 ? -10.167 9.956 17.704 1.00 89.06 107 LYS A O 1
ATOM 876 N N . LEU A 1 108 ? -8.611 8.351 17.640 1.00 88.50 108 LEU A N 1
ATOM 877 C CA . LEU A 1 108 ? -9.199 7.549 18.716 1.00 88.50 108 LEU A CA 1
ATOM 878 C C . LEU A 1 108 ? -8.953 8.183 20.084 1.00 88.50 108 LEU A C 1
ATOM 880 O O . LEU A 1 108 ? -9.900 8.350 20.847 1.00 88.50 108 LEU A O 1
ATOM 884 N N . LEU A 1 109 ? -7.725 8.633 20.349 1.00 88.69 109 LEU A N 1
ATOM 885 C CA . LEU A 1 109 ? -7.396 9.325 21.596 1.00 88.69 109 LEU A CA 1
ATOM 886 C C . LEU A 1 109 ? -8.228 10.601 21.785 1.00 88.69 109 LEU A C 1
ATOM 888 O O . LEU A 1 109 ? -8.730 10.837 22.880 1.00 88.69 109 LEU A O 1
ATOM 892 N N . SER A 1 110 ? -8.445 11.394 20.728 1.00 88.69 110 SER A N 1
ATOM 893 C CA . SER A 1 110 ? -9.296 12.591 20.808 1.00 88.69 110 SER A CA 1
ATOM 894 C C . SER A 1 110 ? -10.775 12.270 21.044 1.00 88.69 110 SER A C 1
ATOM 896 O O . SER A 1 110 ? -11.494 13.084 21.616 1.00 88.69 110 SER A O 1
ATOM 898 N N . ARG A 1 111 ? -11.225 11.073 20.651 1.00 87.56 111 ARG A N 1
ATOM 899 C CA . ARG A 1 111 ? -12.558 10.529 20.958 1.00 87.56 111 ARG A CA 1
ATOM 900 C C . ARG A 1 111 ? -12.621 9.838 22.328 1.00 87.56 111 ARG A C 1
ATOM 902 O O . ARG A 1 111 ? -13.658 9.278 22.671 1.00 87.56 111 ARG A O 1
ATOM 909 N N . GLY A 1 112 ? -11.533 9.848 23.101 1.00 86.69 112 GLY A N 1
ATOM 910 C CA . GLY A 1 112 ? -11.460 9.182 24.399 1.00 86.69 112 GLY A CA 1
ATOM 911 C C . GLY A 1 112 ? -11.417 7.655 24.307 1.00 86.69 112 GLY A C 1
ATOM 912 O O . GLY A 1 112 ? -11.818 6.991 25.255 1.00 86.69 112 GLY A O 1
ATOM 913 N N . LEU A 1 113 ? -10.971 7.086 23.185 1.00 87.19 113 LEU A N 1
ATOM 914 C CA . LEU A 1 113 ? -10.827 5.644 22.976 1.00 87.19 113 LEU A CA 1
ATOM 915 C C . LEU A 1 113 ? -9.347 5.245 22.972 1.00 87.19 113 LEU A C 1
ATOM 917 O O . LEU A 1 113 ? -8.511 5.913 22.362 1.00 87.19 113 LEU A O 1
ATOM 921 N N . ASP A 1 114 ? -9.024 4.125 23.612 1.00 85.94 114 ASP A N 1
ATOM 922 C CA . ASP A 1 114 ? -7.690 3.535 23.556 1.00 85.94 114 ASP A CA 1
ATOM 923 C C . ASP A 1 114 ? -7.441 2.895 22.175 1.00 85.94 114 ASP A C 1
ATOM 925 O O . ASP A 1 114 ? -8.208 2.019 21.767 1.00 85.94 114 ASP A O 1
ATOM 929 N N . PRO A 1 115 ? -6.376 3.266 21.440 1.00 84.00 115 PRO A N 1
ATOM 930 C CA . PRO A 1 115 ? -6.145 2.745 20.094 1.00 84.00 115 PRO A CA 1
ATOM 931 C C . PRO A 1 115 ? -5.899 1.235 20.035 1.00 84.00 115 PRO A C 1
ATOM 933 O O . PRO A 1 115 ? -6.161 0.610 19.011 1.00 84.00 115 PRO A O 1
ATOM 936 N N . GLN A 1 116 ? -5.380 0.631 21.104 1.00 83.12 116 GLN A N 1
ATOM 937 C CA . GLN A 1 116 ? -5.042 -0.789 21.090 1.00 83.12 116 GLN A CA 1
ATOM 938 C C . GLN A 1 116 ? -6.251 -1.661 21.433 1.00 83.12 116 GLN A C 1
ATOM 940 O O . GLN A 1 116 ? -6.516 -2.649 20.750 1.00 83.12 116 GLN A O 1
ATOM 945 N N . SER A 1 117 ? -6.986 -1.295 22.480 1.00 83.12 117 SER A N 1
ATOM 946 C CA . SER A 1 117 ? -8.133 -2.048 22.993 1.00 83.12 117 SER A CA 1
ATOM 947 C C . SER A 1 117 ? -9.474 -1.599 22.421 1.00 83.12 117 SER A C 1
ATOM 949 O O . SER A 1 117 ? -10.456 -2.322 22.575 1.00 83.12 117 SER A O 1
ATOM 951 N N . HIS A 1 118 ? -9.526 -0.435 21.763 1.00 85.38 118 HIS A N 1
ATOM 952 C CA . HIS A 1 118 ? -10.746 0.189 21.233 1.00 85.38 118 HIS A CA 1
ATOM 953 C C . HIS A 1 118 ? -11.813 0.449 22.309 1.00 85.38 118 HIS A C 1
ATOM 955 O O . HIS A 1 118 ? -13.004 0.522 22.011 1.00 85.38 118 HIS A O 1
ATOM 961 N N . ARG A 1 119 ? -11.400 0.583 23.576 1.00 84.81 119 ARG A N 1
ATOM 962 C CA . ARG A 1 119 ? -12.290 0.838 24.720 1.00 84.81 119 ARG A CA 1
ATOM 963 C C . ARG A 1 119 ? -12.223 2.297 25.172 1.00 84.81 119 ARG A C 1
ATOM 965 O O . ARG A 1 119 ? -11.176 2.922 25.003 1.00 84.81 119 ARG A O 1
ATOM 972 N N . PRO A 1 120 ? -13.289 2.836 25.792 1.00 83.19 120 PRO A N 1
ATOM 973 C CA . PRO A 1 120 ? -13.241 4.151 26.419 1.00 83.19 120 PRO A CA 1
ATOM 974 C C . PRO A 1 120 ? -12.139 4.243 27.480 1.00 83.19 120 PRO A C 1
ATOM 976 O O . PRO A 1 120 ? -12.044 3.399 28.377 1.00 83.19 120 PRO A O 1
ATOM 979 N N . LEU A 1 121 ? -11.325 5.291 27.388 1.00 70.06 121 LEU A N 1
ATOM 980 C CA . LEU A 1 121 ? -10.323 5.657 28.379 1.00 70.06 121 LEU A CA 1
ATOM 981 C C . LEU A 1 121 ? -11.046 6.006 29.688 1.00 70.06 121 LEU A C 1
ATOM 983 O O . LEU A 1 121 ? -11.901 6.887 29.717 1.00 70.06 121 LEU A O 1
ATOM 987 N N . GLY A 1 122 ? -10.727 5.286 30.766 1.00 65.75 122 GLY A N 1
ATOM 988 C CA . GLY A 1 122 ? -11.327 5.500 32.089 1.00 65.75 122 GLY A CA 1
ATOM 989 C C . GLY A 1 122 ? -12.409 4.498 32.505 1.00 65.75 122 GLY A C 1
ATOM 990 O O . GLY A 1 122 ? -12.947 4.628 33.602 1.00 65.75 122 GLY A O 1
ATOM 991 N N . GLN A 1 123 ? -12.711 3.466 31.706 1.00 55.44 123 GLN A N 1
ATOM 992 C CA . GLN A 1 123 ? -13.491 2.333 32.215 1.00 55.44 123 GLN A CA 1
ATOM 993 C C . GLN A 1 123 ? -12.603 1.402 33.059 1.00 55.44 123 GLN A C 1
ATOM 995 O O . GLN A 1 123 ? -11.671 0.805 32.513 1.00 55.44 123 GLN A O 1
ATOM 1000 N N . PRO A 1 124 ? -12.887 1.200 34.363 1.00 49.78 124 PRO A N 1
ATOM 1001 C CA . PRO A 1 124 ? -12.278 0.105 35.100 1.00 49.78 124 PRO A CA 1
ATOM 1002 C C . PRO A 1 124 ? -12.724 -1.204 34.448 1.00 49.78 124 PRO A C 1
ATOM 1004 O O . PRO A 1 124 ? -13.919 -1.477 34.304 1.00 49.78 124 PRO A O 1
ATOM 1007 N N . CYS A 1 125 ? -11.753 -2.010 34.024 1.00 42.44 125 CYS A N 1
ATOM 1008 C CA . CYS A 1 125 ? -12.011 -3.354 33.539 1.00 42.44 125 CYS A CA 1
ATOM 1009 C C . CYS A 1 125 ? -12.726 -4.132 34.651 1.00 42.44 125 CYS A C 1
ATOM 1011 O O . CYS A 1 125 ? -12.113 -4.498 35.650 1.00 42.44 125 CYS A O 1
ATOM 1013 N N . LYS A 1 126 ? -14.029 -4.394 34.495 1.00 47.22 126 LYS A N 1
ATOM 1014 C CA . LYS A 1 126 ? -14.724 -5.405 35.295 1.00 47.22 126 LYS A CA 1
ATOM 1015 C C . LYS A 1 126 ? -14.265 -6.779 34.814 1.00 47.22 126 LYS A C 1
ATOM 1017 O O . LYS A 1 126 ? -15.001 -7.484 34.133 1.00 47.22 126 LYS A O 1
ATOM 1022 N N . THR A 1 127 ? -13.038 -7.161 35.153 1.00 42.41 127 THR A N 1
ATOM 1023 C CA . THR A 1 127 ? -12.612 -8.559 35.116 1.00 42.41 127 THR A CA 1
ATOM 1024 C C . THR A 1 127 ? -13.255 -9.241 36.319 1.00 42.41 127 THR A C 1
ATOM 1026 O O . THR A 1 127 ? -12.651 -9.396 37.373 1.00 42.41 127 THR A O 1
ATOM 1029 N N . THR A 1 128 ? -14.521 -9.632 36.188 1.00 41.97 128 THR A N 1
ATOM 1030 C CA . THR A 1 128 ? -15.042 -10.734 37.000 1.00 41.97 128 THR A CA 1
ATOM 1031 C C . THR A 1 128 ? -14.466 -12.014 36.407 1.00 41.97 128 THR A C 1
ATOM 1033 O O . THR A 1 128 ? -15.096 -12.700 35.608 1.00 41.97 128 THR A O 1
ATOM 1036 N N . LEU A 1 129 ? -13.219 -12.316 36.775 1.00 44.03 129 LEU A N 1
ATOM 1037 C CA . LEU A 1 129 ? -12.695 -13.675 36.709 1.00 44.03 129 LEU A CA 1
ATOM 1038 C C . LEU A 1 129 ? -13.453 -14.482 37.769 1.00 44.03 129 LEU A C 1
ATOM 1040 O O . LEU A 1 129 ? -12.986 -14.666 38.888 1.00 44.03 129 LEU A O 1
ATOM 1044 N N . SER A 1 130 ? -14.665 -14.922 37.429 1.00 40.44 130 SER A N 1
ATOM 1045 C CA . SER A 1 130 ? -15.205 -16.127 38.044 1.00 40.44 130 SER A CA 1
ATOM 1046 C C . SER A 1 130 ? -14.383 -17.273 37.473 1.00 40.44 130 SER A C 1
ATOM 1048 O O . SER A 1 130 ? -14.501 -17.632 36.306 1.00 40.44 130 SER A O 1
ATOM 1050 N N . SER A 1 131 ? -13.441 -17.741 38.284 1.00 40.44 131 SER A N 1
ATOM 1051 C CA . SER A 1 131 ? -12.645 -18.931 38.021 1.00 40.44 131 SER A CA 1
ATOM 1052 C C . SER A 1 131 ? -13.586 -20.118 37.791 1.00 40.44 131 SER A C 1
ATOM 1054 O O . SER A 1 131 ? -14.324 -20.470 38.717 1.00 40.44 131 SER A O 1
ATOM 1056 N N . PRO A 1 132 ? -13.600 -20.766 36.613 1.00 43.94 132 PRO A N 1
ATOM 1057 C CA . PRO A 1 132 ? -14.101 -22.117 36.518 1.00 43.94 132 PRO A CA 1
ATOM 1058 C C . PRO A 1 132 ? -12.970 -23.025 36.998 1.00 43.94 132 PRO A C 1
ATOM 1060 O O . PRO A 1 132 ? -11.945 -23.189 36.340 1.00 43.94 132 PRO A O 1
ATOM 1063 N N . HIS A 1 133 ? -13.183 -23.559 38.194 1.00 41.84 133 HIS A N 1
ATOM 1064 C CA . HIS A 1 133 ? -12.565 -24.755 38.746 1.00 41.84 133 HIS A CA 1
ATOM 1065 C C . HIS A 1 133 ? -12.101 -25.726 37.642 1.00 41.84 133 HIS A C 1
ATOM 1067 O O . HIS A 1 133 ? -12.918 -26.327 36.944 1.00 41.84 133 HIS A O 1
ATOM 1073 N N . VAL A 1 134 ? -10.784 -25.876 37.492 1.00 36.94 134 VAL A N 1
ATOM 1074 C CA . VAL A 1 134 ? -10.166 -26.884 36.624 1.00 36.94 134 VAL A CA 1
ATOM 1075 C C . VAL A 1 134 ? -10.539 -28.258 37.182 1.00 36.94 134 VAL A C 1
ATOM 1077 O O . VAL A 1 134 ? -10.145 -28.607 38.290 1.00 36.94 134 VAL A O 1
ATOM 1080 N N . LEU A 1 135 ? -11.351 -29.017 36.447 1.00 38.25 135 LEU A N 1
ATOM 1081 C CA . LEU A 1 135 ? -11.428 -30.466 36.606 1.00 38.25 135 LEU A CA 1
ATOM 1082 C C . LEU A 1 135 ? -10.324 -31.053 35.733 1.00 38.25 135 LEU A C 1
ATOM 1084 O O . LEU A 1 135 ? -10.392 -31.037 34.506 1.00 38.25 135 LEU A O 1
ATOM 1088 N N . GLU A 1 136 ? -9.272 -31.485 36.411 1.00 40.06 136 GLU A N 1
ATOM 1089 C CA . GLU A 1 136 ? -8.136 -32.206 35.866 1.00 40.06 136 GLU A CA 1
ATOM 1090 C C . GLU A 1 136 ? -8.642 -33.558 35.345 1.00 40.06 136 GLU A C 1
ATOM 1092 O O . GLU A 1 136 ? -9.052 -34.423 36.114 1.00 40.06 136 GLU A O 1
ATOM 1097 N N . HIS A 1 137 ? -8.702 -33.706 34.022 1.00 42.97 137 HIS A N 1
ATOM 1098 C CA . HIS A 1 137 ? -8.925 -34.994 33.376 1.00 42.97 137 HIS A CA 1
ATOM 1099 C C . HIS A 1 137 ? -7.658 -35.340 32.598 1.00 42.97 137 HIS A C 1
ATOM 1101 O O . HIS A 1 137 ? -7.236 -34.613 31.698 1.00 42.97 137 HIS A O 1
ATOM 1107 N N . GLU A 1 138 ? -7.032 -36.430 33.027 1.00 39.66 138 GLU A N 1
ATOM 1108 C CA . GLU A 1 138 ? -5.754 -36.948 32.560 1.00 39.66 138 GLU A CA 1
ATOM 1109 C C . GLU A 1 138 ? -5.748 -37.159 31.039 1.00 39.66 138 GLU A C 1
ATOM 1111 O O . GLU A 1 138 ? -6.552 -37.917 30.494 1.00 39.66 138 GLU A O 1
ATOM 1116 N N . ILE A 1 139 ? -4.798 -36.530 30.344 1.00 42.38 139 ILE A N 1
ATOM 1117 C CA . ILE A 1 139 ? -4.417 -36.930 28.988 1.00 42.38 139 ILE A CA 1
ATOM 1118 C C . ILE A 1 139 ? -3.158 -37.782 29.130 1.00 42.38 139 ILE A C 1
ATOM 1120 O O . ILE A 1 139 ? -2.070 -37.269 29.395 1.00 42.38 139 ILE A O 1
ATOM 1124 N N . GLN A 1 140 ? -3.320 -39.098 28.980 1.00 42.03 140 GLN A N 1
ATOM 1125 C CA . GLN A 1 140 ? -2.214 -40.051 28.926 1.00 42.03 140 GLN A CA 1
ATOM 1126 C C . GLN A 1 140 ? -1.239 -39.670 27.806 1.00 42.03 140 GLN A C 1
ATOM 1128 O O . GLN A 1 140 ? -1.623 -39.474 26.651 1.00 42.03 140 GLN A O 1
ATOM 1133 N N . ALA A 1 141 ? 0.039 -39.577 28.167 1.00 41.56 141 ALA A N 1
ATOM 1134 C CA . ALA A 1 141 ? 1.131 -39.310 27.250 1.00 41.56 141 ALA A CA 1
ATOM 1135 C C . ALA A 1 141 ? 1.181 -40.371 26.139 1.00 41.56 141 ALA A C 1
ATOM 1137 O O . ALA A 1 141 ? 1.439 -41.548 26.395 1.00 41.56 141 ALA A O 1
ATOM 1138 N N . PHE A 1 142 ? 0.983 -39.945 24.892 1.00 36.09 142 PHE A N 1
ATOM 1139 C CA . PHE A 1 142 ? 1.262 -40.776 23.728 1.00 36.09 142 PHE A CA 1
ATOM 1140 C C . PHE A 1 142 ? 2.784 -40.860 23.552 1.00 36.09 142 PHE A C 1
ATOM 1142 O O . PHE A 1 142 ? 3.429 -39.932 23.060 1.00 36.09 142 PHE A O 1
ATOM 1149 N N . GLN A 1 143 ? 3.374 -41.959 24.016 1.00 45.56 143 GLN A N 1
ATOM 1150 C CA . GLN A 1 143 ? 4.770 -42.285 23.751 1.00 45.56 143 GLN A CA 1
ATOM 1151 C C . GLN A 1 143 ? 4.905 -42.665 22.275 1.00 45.56 143 GLN A C 1
ATOM 1153 O O . GLN A 1 143 ? 4.456 -43.729 21.858 1.00 45.56 143 GLN A O 1
ATOM 1158 N N . SER A 1 144 ? 5.520 -41.791 21.478 1.00 42.53 144 SER A N 1
ATOM 1159 C CA . SER A 1 144 ? 5.874 -42.128 20.100 1.00 42.53 144 SER A CA 1
ATOM 1160 C C . SER A 1 144 ? 7.173 -42.952 20.097 1.00 42.53 144 SER A C 1
ATOM 1162 O O . SER A 1 144 ? 8.173 -42.489 20.661 1.00 42.53 144 SER A O 1
ATOM 1164 N N . PRO A 1 145 ? 7.199 -44.159 19.501 1.00 44.88 145 PRO A N 1
ATOM 1165 C CA . PRO A 1 145 ? 8.400 -44.979 19.430 1.00 44.88 145 PRO A CA 1
ATOM 1166 C C . PRO A 1 145 ? 9.487 -44.296 18.602 1.00 44.88 145 PRO A C 1
ATOM 1168 O O . PRO A 1 145 ? 9.302 -43.946 17.437 1.00 44.88 145 PRO A O 1
ATOM 1171 N N . ARG A 1 146 ? 10.657 -44.150 19.220 1.00 44.50 146 ARG A N 1
ATOM 1172 C CA . ARG A 1 146 ? 11.909 -43.776 18.571 1.00 44.50 146 ARG A CA 1
ATOM 1173 C C . ARG A 1 146 ? 12.307 -44.917 17.626 1.00 44.50 146 ARG A C 1
ATOM 1175 O O . ARG A 1 146 ? 12.784 -45.946 18.091 1.00 44.50 146 ARG A O 1
ATOM 1182 N N . THR A 1 147 ? 12.110 -44.746 16.323 1.00 42.41 147 THR A N 1
ATOM 1183 C CA . THR A 1 147 ? 12.730 -45.601 15.300 1.00 42.41 147 THR A CA 1
ATOM 1184 C C . THR A 1 147 ? 13.830 -44.810 14.601 1.00 42.41 147 THR A C 1
ATOM 1186 O O . THR A 1 147 ? 13.670 -43.642 14.248 1.00 42.41 147 THR A O 1
ATOM 1189 N N . ALA A 1 148 ? 15.007 -45.422 14.536 1.00 44.94 148 ALA A N 1
ATOM 1190 C CA . ALA A 1 148 ? 16.226 -44.853 13.997 1.00 44.94 148 ALA A CA 1
ATOM 1191 C C . ALA A 1 148 ? 16.284 -45.139 12.497 1.00 44.94 148 ALA A C 1
ATOM 1193 O O . ALA A 1 148 ? 16.790 -46.182 12.121 1.00 44.94 148 ALA A O 1
ATOM 1194 N N . GLU A 1 149 ? 15.743 -44.252 11.660 1.00 45.16 149 GLU A N 1
ATOM 1195 C CA . GLU A 1 149 ? 15.886 -44.352 10.197 1.00 45.16 149 GLU A CA 1
ATOM 1196 C C . GLU A 1 149 ? 15.490 -43.029 9.506 1.00 45.16 149 GLU A C 1
ATOM 1198 O O . GLU A 1 149 ? 14.439 -42.924 8.894 1.00 45.16 149 GLU A O 1
ATOM 1203 N N . VAL A 1 150 ? 16.310 -41.975 9.634 1.00 43.06 150 VAL A N 1
ATOM 1204 C CA . VAL A 1 150 ? 16.340 -40.835 8.672 1.00 43.06 150 VAL A CA 1
ATOM 1205 C C . VAL A 1 150 ? 17.731 -40.185 8.547 1.00 43.06 150 VAL A C 1
ATOM 1207 O O . VAL A 1 150 ? 17.878 -39.102 7.980 1.00 43.06 150 VAL A O 1
ATOM 1210 N N . ALA A 1 151 ? 18.786 -40.826 9.055 1.00 37.84 151 ALA A N 1
ATOM 1211 C CA . ALA A 1 151 ? 20.153 -40.332 8.907 1.00 37.84 151 ALA A CA 1
ATOM 1212 C C . ALA A 1 151 ? 20.732 -40.750 7.546 1.00 37.84 151 ALA A C 1
ATOM 1214 O O . ALA A 1 151 ? 21.657 -41.546 7.509 1.00 37.84 151 ALA A O 1
ATOM 1215 N N . ASP A 1 152 ? 20.161 -40.255 6.443 1.00 40.03 152 ASP A N 1
ATOM 1216 C CA . ASP A 1 152 ? 20.768 -40.446 5.111 1.00 40.03 152 ASP A CA 1
ATOM 1217 C C . ASP A 1 152 ? 20.416 -39.360 4.071 1.00 40.03 152 ASP A C 1
ATOM 1219 O O . ASP A 1 152 ? 20.571 -39.549 2.869 1.00 40.03 152 ASP A O 1
ATOM 1223 N N . PHE A 1 153 ? 19.958 -38.177 4.504 1.00 42.19 153 PHE A N 1
ATOM 1224 C CA . PHE A 1 153 ? 19.567 -37.097 3.576 1.00 42.19 153 PHE A CA 1
ATOM 1225 C 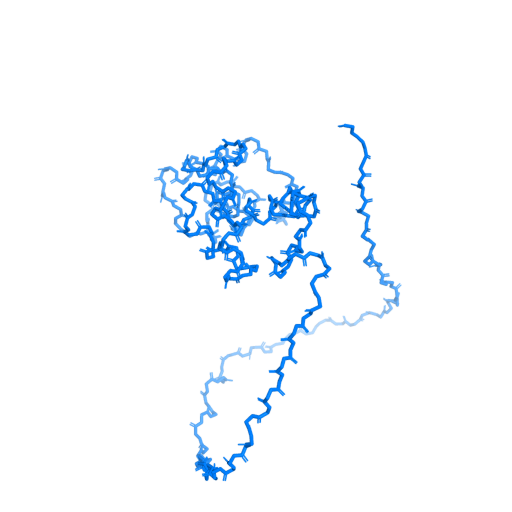C . PHE A 1 153 ? 20.611 -35.973 3.395 1.00 42.19 153 PHE A C 1
ATOM 1227 O O . PHE A 1 153 ? 20.420 -35.084 2.573 1.00 42.19 153 PHE A O 1
ATOM 1234 N N . PHE A 1 154 ? 21.736 -35.985 4.118 1.00 39.00 154 PHE A N 1
ATOM 1235 C CA . PHE A 1 154 ? 22.747 -34.916 4.026 1.00 39.00 154 PHE A CA 1
ATOM 1236 C C . PHE A 1 154 ? 24.179 -35.446 3.889 1.00 39.00 154 PHE A C 1
ATOM 1238 O O . PHE A 1 154 ? 25.075 -35.027 4.616 1.00 39.00 154 PHE A O 1
ATOM 1245 N N . GLN A 1 155 ? 24.407 -36.348 2.934 1.00 41.72 155 GLN A N 1
ATOM 1246 C CA . GLN A 1 155 ? 25.741 -36.880 2.646 1.00 41.72 155 GLN A CA 1
ATOM 1247 C C . GLN A 1 155 ? 26.037 -36.874 1.134 1.00 41.72 155 GLN A C 1
ATOM 1249 O O . GLN A 1 155 ? 25.911 -37.906 0.492 1.00 41.72 155 GLN A O 1
ATOM 1254 N N . TYR A 1 156 ? 26.402 -35.705 0.589 1.00 31.02 156 TYR A N 1
ATOM 1255 C CA . TYR A 1 156 ? 27.206 -35.430 -0.633 1.00 31.02 156 TYR A CA 1
ATOM 1256 C C . TYR A 1 156 ? 26.917 -33.959 -1.021 1.00 31.02 156 TYR A C 1
ATOM 1258 O O . TYR A 1 156 ? 25.756 -33.577 -1.093 1.00 31.02 156 TYR A O 1
ATOM 1266 N N . ASP A 1 157 ? 27.831 -33.006 -1.197 1.00 35.81 157 ASP A N 1
ATOM 1267 C CA . ASP A 1 157 ? 29.221 -33.024 -1.644 1.00 35.81 157 ASP A CA 1
ATOM 1268 C C . ASP A 1 157 ? 30.007 -31.889 -0.961 1.00 35.81 157 ASP A C 1
ATOM 1270 O O . ASP A 1 157 ? 29.585 -30.729 -0.953 1.00 35.81 157 ASP A O 1
ATOM 1274 N N . ARG A 1 158 ? 31.195 -32.211 -0.447 1.00 39.25 158 ARG A N 1
ATOM 1275 C CA . ARG A 1 158 ? 32.226 -31.252 -0.033 1.00 39.25 158 ARG A CA 1
ATOM 1276 C C . ARG A 1 158 ? 33.507 -31.598 -0.791 1.00 39.25 158 ARG A C 1
ATOM 1278 O O . ARG A 1 158 ? 34.057 -32.662 -0.525 1.00 39.25 158 ARG A O 1
ATOM 1285 N N . PRO A 1 159 ? 34.045 -30.714 -1.645 1.00 37.16 159 PRO A N 1
ATOM 1286 C CA . PRO A 1 159 ? 35.441 -30.790 -2.044 1.00 37.16 159 PRO A CA 1
ATOM 1287 C C . PRO A 1 159 ? 36.303 -29.910 -1.119 1.00 37.16 159 PRO A C 1
ATOM 1289 O O . PRO A 1 159 ? 36.132 -28.693 -1.052 1.00 37.16 159 PRO A O 1
ATOM 1292 N N . GLU A 1 160 ? 37.221 -30.546 -0.385 1.00 37.03 160 GLU A N 1
ATOM 1293 C CA . GLU A 1 160 ? 38.504 -29.973 0.071 1.00 37.03 160 GLU A CA 1
ATOM 1294 C C . GLU A 1 160 ? 39.392 -29.657 -1.154 1.00 37.03 160 GLU A C 1
ATOM 1296 O O . GLU A 1 160 ? 39.210 -30.269 -2.199 1.00 37.03 160 GLU A O 1
ATOM 1301 N N . SER A 1 161 ? 40.427 -28.815 -1.163 1.00 35.88 161 SER A N 1
ATOM 1302 C CA . SER A 1 161 ? 41.039 -27.821 -0.272 1.00 35.88 161 SER A CA 1
ATOM 1303 C C . SER A 1 161 ? 42.171 -27.186 -1.104 1.00 35.88 161 SER A C 1
ATOM 1305 O O . SER A 1 161 ? 42.848 -27.901 -1.840 1.00 35.88 161 SER A O 1
ATOM 1307 N N . SER A 1 162 ? 42.452 -25.891 -0.942 1.00 32.03 162 SER A N 1
ATOM 1308 C CA . SER A 1 162 ? 43.849 -25.431 -0.920 1.00 32.03 162 SER A CA 1
ATOM 1309 C C . SER A 1 162 ? 43.960 -24.122 -0.144 1.00 32.03 162 SER A C 1
ATOM 1311 O O . SER A 1 162 ? 43.292 -23.137 -0.457 1.00 32.03 162 SER A O 1
ATOM 1313 N N . ALA A 1 163 ? 44.794 -24.160 0.889 1.00 34.31 163 ALA A N 1
ATOM 1314 C CA . ALA A 1 163 ? 45.080 -23.107 1.849 1.00 34.31 163 ALA A CA 1
ATOM 1315 C C . ALA A 1 163 ? 45.882 -21.942 1.256 1.00 34.31 163 ALA A C 1
ATOM 1317 O O . ALA A 1 163 ? 46.825 -22.205 0.519 1.00 34.31 163 ALA A O 1
ATOM 1318 N N . ILE A 1 164 ? 45.594 -20.706 1.694 1.00 33.59 164 ILE A N 1
ATOM 1319 C CA . ILE A 1 164 ? 46.596 -19.640 1.886 1.00 33.59 164 ILE A CA 1
ATOM 1320 C C . ILE A 1 164 ? 46.223 -18.814 3.137 1.00 33.59 164 ILE A C 1
ATOM 1322 O O . ILE A 1 164 ? 45.172 -18.188 3.195 1.00 33.59 164 ILE A O 1
ATOM 1326 N N . GLU A 1 165 ? 47.105 -18.949 4.130 1.00 32.88 165 GLU A N 1
ATOM 1327 C CA . GLU A 1 165 ? 47.600 -18.060 5.199 1.00 32.88 165 GLU A CA 1
ATOM 1328 C C . GLU A 1 165 ? 46.729 -17.012 5.926 1.00 32.88 165 GLU A C 1
ATOM 1330 O O . GLU A 1 165 ? 45.967 -16.232 5.364 1.00 32.88 165 GLU A O 1
ATOM 1335 N N . ARG A 1 166 ? 46.955 -16.988 7.249 1.00 35.44 166 ARG A N 1
ATOM 1336 C CA . ARG A 1 166 ? 46.433 -16.053 8.252 1.00 35.44 166 ARG A CA 1
ATOM 1337 C C . ARG A 1 166 ? 47.245 -14.755 8.255 1.00 35.44 166 ARG A C 1
ATOM 1339 O O . ARG A 1 166 ? 48.470 -14.814 8.219 1.00 35.44 166 ARG A O 1
ATOM 1346 N N . ALA A 1 167 ? 46.569 -13.633 8.480 1.00 32.91 167 ALA A N 1
ATOM 1347 C CA . ALA A 1 167 ? 47.144 -12.464 9.137 1.00 32.91 167 ALA A CA 1
ATOM 1348 C C . ALA A 1 167 ? 46.124 -11.902 10.140 1.00 32.91 167 ALA A C 1
ATOM 1350 O O . ALA A 1 167 ? 44.917 -11.948 9.905 1.00 32.91 167 ALA A O 1
ATOM 1351 N N . ASP A 1 168 ? 46.664 -11.489 11.280 1.00 32.00 168 ASP A N 1
ATOM 1352 C CA . ASP A 1 168 ? 46.042 -11.179 12.569 1.00 32.00 168 ASP A CA 1
ATOM 1353 C C . ASP A 1 168 ? 45.675 -9.682 12.696 1.00 32.00 168 ASP A C 1
ATOM 1355 O O . ASP A 1 168 ? 46.123 -8.886 11.870 1.00 32.00 168 ASP A O 1
ATOM 1359 N N . SER A 1 16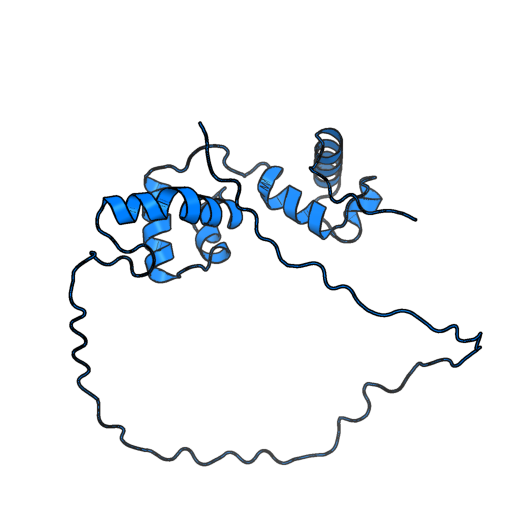9 ? 44.974 -9.315 13.783 1.00 32.56 169 SER A N 1
ATOM 1360 C CA . SER A 1 169 ? 44.600 -7.955 14.263 1.00 32.56 169 SER A CA 1
ATOM 1361 C C . SER A 1 169 ? 43.553 -7.195 13.409 1.00 32.56 169 SER A C 1
ATOM 1363 O O . SER A 1 169 ? 43.607 -7.213 12.189 1.00 32.56 169 SER A O 1
ATOM 1365 N N . ASP A 1 170 ? 42.501 -6.548 13.923 1.00 30.94 170 ASP A N 1
ATOM 1366 C CA . ASP A 1 170 ? 42.354 -5.801 15.176 1.00 30.94 170 ASP A CA 1
ATOM 1367 C C . ASP A 1 170 ? 40.895 -5.739 15.689 1.00 30.94 170 ASP A C 1
ATOM 1369 O O . ASP A 1 170 ? 39.931 -6.019 14.972 1.00 30.94 170 ASP A O 1
ATOM 1373 N N . ALA A 1 171 ? 40.772 -5.380 16.968 1.00 35.22 171 ALA A N 1
ATOM 1374 C CA . ALA A 1 171 ? 39.562 -5.304 17.780 1.00 35.22 171 ALA A CA 1
ATOM 1375 C C . ALA A 1 171 ? 38.625 -4.112 17.475 1.00 35.22 171 ALA A C 1
ATOM 1377 O O . ALA A 1 171 ? 39.034 -3.107 16.911 1.00 35.22 171 ALA A O 1
ATOM 1378 N N . GLU A 1 172 ? 37.386 -4.258 17.968 1.00 36.19 172 GLU A N 1
ATOM 1379 C CA . GLU A 1 172 ? 36.448 -3.210 18.415 1.00 36.19 172 GLU A CA 1
ATOM 1380 C C . GLU A 1 172 ? 36.081 -2.059 17.458 1.00 36.19 172 GLU A C 1
ATOM 1382 O O . GLU A 1 172 ? 36.811 -1.091 17.319 1.00 36.19 172 GLU A O 1
ATOM 1387 N N . GLU A 1 173 ? 34.839 -2.076 16.955 1.00 32.94 173 GLU A N 1
ATOM 1388 C CA . GLU A 1 173 ? 33.839 -1.064 17.348 1.00 32.94 173 GLU A CA 1
ATOM 1389 C C . GLU A 1 173 ? 32.440 -1.476 16.860 1.00 32.94 173 GLU A C 1
ATOM 1391 O O . GLU A 1 173 ? 32.208 -1.762 15.683 1.00 32.94 173 GLU A O 1
ATOM 1396 N N . ARG A 1 174 ? 31.476 -1.519 17.783 1.00 50.78 174 ARG A N 1
ATOM 1397 C CA . ARG A 1 174 ? 30.045 -1.557 17.464 1.00 50.78 174 ARG A CA 1
ATOM 1398 C C . ARG A 1 174 ? 29.590 -0.120 17.201 1.00 50.78 174 ARG A C 1
ATOM 1400 O O . ARG A 1 174 ? 29.717 0.678 18.122 1.00 50.78 174 ARG A O 1
ATOM 1407 N N . PRO A 1 175 ? 28.974 0.216 16.057 1.00 41.59 175 PRO A N 1
ATOM 1408 C CA . PRO A 1 175 ? 28.225 1.453 15.973 1.00 41.59 175 PRO A CA 1
ATOM 1409 C C . PRO A 1 175 ? 26.770 1.214 16.380 1.00 41.59 175 PRO A C 1
ATOM 1411 O O . PRO A 1 175 ? 26.065 0.347 15.852 1.00 41.59 175 PRO A O 1
ATOM 1414 N N . ASP A 1 176 ? 26.382 2.009 17.366 1.00 37.00 176 ASP A N 1
ATOM 1415 C CA . ASP A 1 176 ? 25.090 2.095 18.012 1.00 37.00 176 ASP A CA 1
ATOM 1416 C C . ASP A 1 176 ? 23.902 2.179 17.050 1.00 37.00 176 ASP A C 1
ATOM 1418 O O . ASP A 1 176 ? 23.886 2.901 16.050 1.00 37.00 176 ASP A O 1
ATOM 1422 N N . LEU A 1 177 ? 22.842 1.475 17.442 1.00 43.09 177 LEU A N 1
ATOM 1423 C CA . LEU A 1 177 ? 21.479 1.749 17.020 1.00 43.09 177 LEU A CA 1
ATOM 1424 C C . LEU A 1 177 ? 21.075 3.112 17.588 1.00 43.09 177 LEU A C 1
ATOM 1426 O O . LEU A 1 177 ? 20.453 3.164 18.648 1.00 43.09 177 LEU A O 1
ATOM 1430 N N . ASN A 1 178 ? 21.413 4.201 16.892 1.00 36.41 178 ASN A N 1
ATOM 1431 C CA . ASN A 1 178 ? 20.790 5.485 17.174 1.00 36.41 178 ASN A CA 1
ATOM 1432 C C . ASN A 1 178 ? 19.639 5.761 16.205 1.00 36.41 178 ASN A C 1
ATOM 1434 O O . ASN A 1 178 ? 19.765 5.777 14.979 1.00 36.41 178 ASN A O 1
ATOM 1438 N N . LEU A 1 179 ? 18.484 5.881 16.838 1.00 42.28 179 LEU A N 1
ATOM 1439 C CA . LEU A 1 179 ? 17.162 6.102 16.312 1.00 42.28 179 LEU A CA 1
ATOM 1440 C C . LEU A 1 179 ? 16.896 7.604 16.454 1.00 42.28 179 LEU A C 1
ATOM 1442 O O . LEU A 1 179 ? 16.336 8.016 17.460 1.00 42.28 179 LEU A O 1
ATOM 1446 N N . ASP A 1 180 ? 17.262 8.401 15.452 1.00 37.72 180 ASP A N 1
ATOM 1447 C CA . ASP A 1 180 ? 16.779 9.781 15.298 1.00 37.72 180 ASP A CA 1
ATOM 1448 C C . ASP A 1 180 ? 15.668 9.736 14.226 1.00 37.72 180 ASP A C 1
ATOM 1450 O O . ASP A 1 180 ? 15.928 9.457 13.059 1.00 37.72 180 ASP A O 1
ATOM 1454 N N . LEU A 1 181 ? 14.361 9.821 14.504 1.00 37.59 181 LEU A N 1
ATOM 1455 C CA . LEU A 1 181 ? 13.632 10.734 15.394 1.00 37.59 181 LEU A CA 1
ATOM 1456 C C . LEU A 1 181 ? 13.813 12.215 15.023 1.00 37.59 181 LEU A C 1
ATOM 1458 O O . LEU A 1 181 ? 13.877 13.080 15.882 1.00 37.59 181 LEU A O 1
ATOM 1462 N N . CYS A 1 182 ? 13.761 12.528 13.725 1.00 40.59 182 CYS A N 1
ATOM 1463 C CA . CYS A 1 182 ? 13.348 13.860 13.277 1.00 40.59 182 CYS A CA 1
ATOM 1464 C C . CYS A 1 182 ? 11.821 13.913 13.142 1.00 40.59 182 CYS A C 1
ATOM 1466 O O . CYS A 1 182 ? 11.243 13.519 12.127 1.00 40.59 182 CYS A O 1
ATOM 1468 N N . ILE A 1 183 ? 11.180 14.399 14.204 1.00 38.53 183 ILE A N 1
ATOM 1469 C CA . ILE A 1 183 ? 9.826 14.949 14.185 1.00 38.53 183 ILE A CA 1
ATOM 1470 C C . ILE A 1 183 ? 9.929 16.492 14.123 1.00 38.53 183 ILE A C 1
ATOM 1472 O O . ILE A 1 183 ? 10.810 17.051 14.772 1.00 38.53 183 ILE A O 1
ATOM 1476 N N . TRP A 1 184 ? 8.961 17.130 13.437 1.00 41.19 184 TRP A N 1
ATOM 1477 C CA . TRP A 1 184 ? 8.561 18.564 13.458 1.00 41.19 184 TRP A CA 1
ATOM 1478 C C . TRP A 1 184 ? 9.465 19.523 12.650 1.00 41.19 184 TRP A C 1
ATOM 1480 O O . TRP A 1 184 ? 10.678 19.415 12.720 1.00 41.19 184 TRP A O 1
ATOM 1490 N N . HIS A 1 185 ? 9.025 20.482 11.826 1.00 39.75 185 HIS A N 1
ATOM 1491 C CA . HIS A 1 185 ? 7.804 21.289 11.630 1.00 39.75 185 HIS A CA 1
ATOM 1492 C C . HIS A 1 185 ? 7.599 21.473 10.099 1.00 39.75 185 HIS A C 1
ATOM 1494 O O . HIS A 1 185 ? 8.580 21.438 9.361 1.00 39.75 185 HIS A O 1
ATOM 1500 N N . MET A 1 186 ? 6.399 21.625 9.531 1.00 46.19 186 MET A N 1
ATOM 1501 C CA . MET A 1 186 ? 5.446 22.735 9.681 1.00 46.19 186 MET A CA 1
ATOM 1502 C C . MET A 1 186 ? 4.090 22.324 9.088 1.00 46.19 186 MET A C 1
ATOM 1504 O O . MET A 1 186 ? 4.105 21.535 8.115 1.00 46.19 186 MET A O 1
#

Solvent-accessible surface area (backbone atoms only — not comparable to full-atom values): 12520 Å² total; per-residue (Å²): 133,91,73,63,61,84,69,83,85,48,71,71,57,49,51,35,52,49,55,40,30,76,75,66,47,76,77,54,42,79,56,40,24,69,76,43,75,43,65,45,49,24,69,56,54,50,54,47,36,73,74,69,64,46,85,71,53,65,85,78,84,84,49,72,72,54,49,55,50,49,54,54,46,34,68,75,59,50,91,44,36,66,67,53,25,77,76,37,89,40,49,45,30,67,56,52,51,49,45,39,73,74,45,47,42,59,58,28,48,75,70,42,24,36,71,85,78,67,41,62,68,86,66,80,79,83,76,78,76,74,77,76,80,82,78,88,71,88,76,79,82,82,80,75,82,90,74,94,81,75,94,77,85,86,84,86,86,81,86,85,84,86,89,82,84,88,84,81,89,83,83,89,82,87,84,76,93,76,84,80,84,88,72,90,87,133

Mean predicted aligned error: 16.67 Å

InterPro domains:
  IPR001005 SANT/Myb domain [PF00249] (6-53)
  IPR001005 SANT/Myb domain [PF00249] (59-103)
  IPR001005 SANT/Myb domain [PS50090] (5-53)
  IPR001005 SANT/Myb domain [PS50090] (54-104)
  IPR001005 SANT/Myb domain [SM00717] (5-55)
  IPR001005 SANT/Myb domain [SM00717] (58-106)
  IPR001005 SANT/Myb domain [cd00167] (8-53)
  IPR001005 SANT/Myb domain [cd00167] (64-104)
  IPR009057 Homedomain-like superfamily [SSF46689] (5-100)
  IPR015495 Myb transcription factor, plants [PTHR47994] (4-158)
  IPR017930 Myb domain [PS51294] (1-53)
  IPR017930 Myb domain [PS51294] (54-108)

Secondary structure (DSSP, 8-state):
------SPPPHHHHHHHHHHHHHH-S--TTTHHHHTT-SS-HHHHHHHIIIII-TTPPPSPPPHHHHHHHHHHHHHHSS-HHHHHTTSTT--HHHHHHHIIIIIHHHHHHTTB-TTT-PBTT----------------------------TTSS-------------------PPP----------

Organism: Picea glauca (NCBI:txid3330)

pLDDT: mean 74.08, std 25.95, range [30.94, 97.81]